Protein AF-A0A6H2DPX2-F1 (afdb_monomer_lite)

Radius of gyration: 25.62 Å; chains: 1; bounding box: 59×71×60 Å

Secondary structure (DSSP, 8-state):
-----S-SEEEEEPP--PPPPPP-----------------------TTHHHHHHHHHHHHHHHHHHHTTS--S--TTHHHHHHHHHHHHH--SS----------SPPP-----TTSTT-S-HHHHHHHHHHHHHHHHHHHHHHHHHTT--HHHHHHHHHHHHHHHHHHHHHTTT----HHHHHHHHHHHHHHHHHHHHHH-TTSPEEEEE-S-S---EEEEEEEESSS-EEEEEEHHHHHHHHHTTS-TT-TTTT-TT-EEEETT-EEEE-EEEEEEEE-TTS-EEEEEEEE---TT-SSEEEEEE--

Organism: NCBI:txid2725558

Sequence (308 aa):
MARWLLFSTIILLGACGEPDKASDDSQSWLDQNQEPEDANTSAFSGPNGLDDRFNEAQHVARTIMGQRKNTLYADPNLEKQFSFFKSYFEAGTTDLADCGSFSSFGSQPQSTDENDADRLTSGETQSRQIEELATYSEITRSFLNRLGYSNQVINQPLEGYIQSMLKEMRDSNGAYLGTETRDQYQQKLAETMNILRLEYQPDMPQIIWEGGCGAFDEPFDIVFKPDNGVGWIIGKFDFELCRFRKQDPWNVNGNCRGWEEISDGDRMRLSGNYIYQASWPNGKKRKGTKSAVADELSETNVITLRAP

Structure (mmCIF, N/CA/C/O backbone):
data_AF-A0A6H2DPX2-F1
#
_entry.id   AF-A0A6H2DPX2-F1
#
loop_
_atom_site.group_PDB
_atom_site.id
_atom_site.type_symbol
_atom_site.label_atom_id
_atom_site.label_alt_id
_atom_site.label_comp_id
_atom_site.label_asym_id
_atom_site.label_entity_id
_atom_site.labe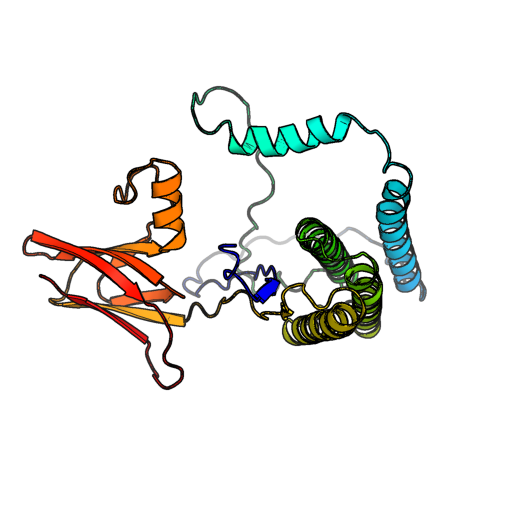l_seq_id
_atom_site.pdbx_PDB_ins_code
_atom_site.Cartn_x
_atom_site.Cartn_y
_atom_site.Cartn_z
_atom_site.occupancy
_atom_site.B_iso_or_equiv
_atom_site.auth_seq_id
_atom_site.auth_comp_id
_atom_site.auth_asym_id
_atom_site.auth_atom_id
_atom_site.pdbx_PDB_model_num
ATOM 1 N N . MET A 1 1 ? -9.514 -34.880 -10.449 1.00 39.28 1 MET A N 1
ATOM 2 C CA . MET A 1 1 ? -9.223 -33.617 -11.159 1.00 39.28 1 MET A CA 1
ATOM 3 C C . MET A 1 1 ? -9.815 -32.476 -10.350 1.00 39.28 1 MET A C 1
ATOM 5 O O . MET A 1 1 ? -10.987 -32.174 -10.518 1.00 39.28 1 MET A O 1
ATOM 9 N N . ALA A 1 2 ? -9.074 -31.932 -9.386 1.00 43.47 2 ALA A N 1
ATOM 10 C CA . ALA A 1 2 ? -9.600 -30.910 -8.487 1.00 43.47 2 ALA A CA 1
ATOM 11 C C . ALA A 1 2 ? -8.559 -29.816 -8.229 1.00 43.47 2 ALA A C 1
ATOM 13 O O . ALA A 1 2 ? -7.411 -30.139 -7.941 1.00 43.47 2 ALA A O 1
ATOM 14 N N . ARG A 1 3 ? -9.065 -28.573 -8.238 1.00 38.25 3 ARG A N 1
ATOM 15 C CA . ARG A 1 3 ? -8.536 -27.336 -7.636 1.00 38.25 3 ARG A CA 1
ATOM 16 C C . ARG A 1 3 ? -7.285 -26.725 -8.265 1.00 38.25 3 ARG A C 1
ATOM 18 O O . ARG A 1 3 ? -6.209 -27.210 -7.988 1.00 38.25 3 ARG A O 1
ATOM 25 N N . TRP A 1 4 ? -7.472 -25.599 -8.964 1.00 32.38 4 TRP A N 1
ATOM 26 C CA . TRP A 1 4 ? -6.731 -24.330 -8.814 1.00 32.38 4 TRP A CA 1
ATOM 27 C C . TRP A 1 4 ? -7.599 -23.215 -9.432 1.00 32.38 4 TRP A C 1
ATOM 29 O O . TRP A 1 4 ? -7.555 -22.964 -10.627 1.00 32.38 4 TRP A O 1
ATOM 39 N N . LEU A 1 5 ? -8.473 -22.610 -8.625 1.00 36.69 5 LEU A N 1
ATOM 40 C CA . LEU A 1 5 ? -9.232 -21.394 -8.958 1.00 36.69 5 LEU A CA 1
ATOM 41 C C . LEU A 1 5 ? -9.050 -20.424 -7.795 1.00 36.69 5 LEU A C 1
ATOM 43 O O . LEU A 1 5 ? -9.975 -20.189 -7.027 1.00 36.69 5 LEU A O 1
ATOM 47 N N . LEU A 1 6 ? -7.829 -19.946 -7.589 1.00 40.28 6 LEU A N 1
ATOM 48 C CA . LEU A 1 6 ? -7.565 -18.859 -6.656 1.00 40.28 6 LEU A CA 1
ATOM 49 C C . LEU A 1 6 ? -6.456 -17.998 -7.267 1.00 40.28 6 LEU A C 1
ATOM 51 O O . LEU A 1 6 ? -5.377 -18.512 -7.543 1.00 40.28 6 LEU A O 1
ATOM 55 N N . PHE A 1 7 ? -6.778 -16.715 -7.464 1.00 41.19 7 PHE A N 1
ATOM 56 C CA . PHE A 1 7 ? -5.956 -15.616 -7.997 1.00 41.19 7 PHE A CA 1
ATOM 57 C C . PHE A 1 7 ? -5.806 -15.563 -9.530 1.00 41.19 7 PHE A C 1
ATOM 59 O O . PHE A 1 7 ? -4.820 -16.008 -10.103 1.00 41.19 7 PHE A O 1
ATOM 66 N N . SER A 1 8 ? -6.792 -14.952 -10.202 1.00 55.78 8 SER A N 1
ATOM 67 C CA . SER A 1 8 ? -6.740 -14.598 -11.635 1.00 55.78 8 SER A CA 1
ATOM 68 C C . SER A 1 8 ? -5.915 -13.339 -11.935 1.00 55.78 8 SER A C 1
ATOM 70 O O . SER A 1 8 ? -5.748 -12.971 -13.098 1.00 55.78 8 SER A O 1
ATOM 72 N N . THR A 1 9 ? -5.416 -12.671 -10.895 1.00 58.31 9 THR A N 1
ATOM 73 C CA . THR A 1 9 ? -4.882 -11.314 -10.981 1.00 58.31 9 THR A CA 1
ATOM 74 C C . THR A 1 9 ? -3.686 -11.157 -10.054 1.00 58.31 9 THR A C 1
ATOM 76 O O . THR A 1 9 ? -3.743 -11.579 -8.899 1.00 58.31 9 THR A O 1
ATOM 79 N N . ILE A 1 10 ? -2.625 -10.531 -10.558 1.00 71.00 10 ILE A N 1
ATOM 80 C CA . ILE A 1 10 ? -1.452 -10.118 -9.786 1.00 71.00 10 ILE A CA 1
ATOM 81 C C . ILE A 1 10 ? -1.389 -8.594 -9.796 1.00 71.00 10 ILE A C 1
ATOM 83 O O . ILE A 1 10 ? -1.508 -7.981 -10.853 1.00 71.00 10 ILE A O 1
ATOM 87 N N . ILE A 1 11 ? -1.195 -8.006 -8.619 1.00 74.12 11 ILE A N 1
ATOM 88 C CA . ILE A 1 11 ? -1.125 -6.560 -8.411 1.00 74.12 11 ILE A CA 1
ATOM 89 C C . ILE A 1 11 ? 0.334 -6.187 -8.148 1.00 74.12 11 ILE A C 1
ATOM 91 O O . ILE A 1 11 ? 0.974 -6.762 -7.263 1.00 74.12 11 ILE A O 1
ATOM 95 N N . LEU A 1 12 ? 0.866 -5.250 -8.930 1.00 67.81 12 LEU A N 1
ATOM 96 C CA . LEU A 1 12 ? 2.131 -4.581 -8.640 1.00 67.81 12 LEU A CA 1
ATOM 97 C C . LEU A 1 12 ? 1.821 -3.322 -7.827 1.00 67.81 12 LEU A C 1
ATOM 99 O O . LEU A 1 12 ? 1.089 -2.461 -8.304 1.00 67.81 12 LEU A O 1
ATOM 103 N N . LEU A 1 13 ? 2.369 -3.243 -6.612 1.00 57.69 13 LEU A N 1
ATOM 104 C CA . LEU A 1 13 ? 2.208 -2.098 -5.716 1.00 57.69 13 LEU A CA 1
ATOM 105 C C . LEU A 1 13 ? 3.405 -1.149 -5.850 1.00 57.69 13 LEU A C 1
ATOM 107 O O . LEU A 1 13 ? 4.559 -1.592 -5.845 1.00 57.69 13 LEU A O 1
ATOM 111 N N . GLY A 1 14 ? 3.135 0.152 -5.945 1.00 49.25 14 GLY A N 1
ATOM 112 C CA . GLY A 1 14 ? 4.154 1.196 -5.863 1.00 49.25 14 GLY A CA 1
ATOM 113 C C . GLY A 1 14 ? 4.612 1.442 -4.426 1.00 49.25 14 GLY A C 1
ATOM 114 O O . GLY A 1 14 ? 3.800 1.466 -3.508 1.00 49.25 14 GLY A O 1
ATOM 115 N N . ALA A 1 15 ? 5.916 1.642 -4.225 1.00 40.03 15 ALA A N 1
ATOM 116 C CA . ALA A 1 15 ? 6.451 2.151 -2.965 1.00 40.03 15 ALA A CA 1
ATOM 117 C C . ALA A 1 15 ? 6.495 3.686 -3.021 1.00 40.03 15 ALA A C 1
ATOM 119 O O . ALA A 1 15 ? 7.116 4.240 -3.930 1.00 40.03 15 ALA A O 1
ATOM 120 N N . CYS A 1 16 ? 5.884 4.356 -2.042 1.00 45.03 16 CYS A N 1
ATOM 121 C CA . CYS A 1 16 ? 6.013 5.797 -1.832 1.00 45.03 16 CYS A CA 1
ATOM 122 C C . CYS A 1 16 ? 6.422 6.073 -0.382 1.00 45.03 16 CYS A C 1
ATOM 124 O O . CYS A 1 16 ? 5.889 5.467 0.543 1.00 45.03 16 CYS A O 1
ATOM 126 N N . GLY A 1 17 ? 7.363 6.998 -0.206 1.00 31.72 17 GLY A N 1
ATOM 127 C CA . GLY A 1 17 ? 7.554 7.741 1.034 1.00 31.72 17 GLY A CA 1
ATOM 128 C C . GLY A 1 17 ? 7.398 9.222 0.705 1.00 31.72 17 GLY A C 1
ATOM 129 O O . GLY A 1 17 ? 8.102 9.714 -0.178 1.00 31.72 17 GLY A O 1
ATOM 130 N N . GLU A 1 18 ? 6.470 9.903 1.369 1.00 33.88 18 GLU A N 1
ATOM 131 C CA . GLU A 1 18 ? 6.380 11.366 1.368 1.00 33.88 18 GLU A CA 1
ATOM 132 C C . GLU A 1 18 ? 7.101 11.937 2.603 1.00 33.88 18 GLU A C 1
ATOM 134 O O . GLU A 1 18 ? 7.178 11.265 3.633 1.00 33.88 18 GLU A O 1
ATOM 139 N N . PRO A 1 19 ? 7.660 13.156 2.518 1.00 34.50 19 PRO A N 1
ATOM 140 C CA . PRO A 1 19 ? 8.032 13.938 3.689 1.00 34.50 19 PRO A CA 1
ATOM 141 C C . PRO A 1 19 ? 6.777 14.592 4.296 1.00 34.50 19 PRO A C 1
ATOM 143 O O . PRO A 1 19 ? 6.115 15.401 3.645 1.00 34.50 19 PRO A O 1
ATOM 146 N N . ASP A 1 20 ? 6.451 14.237 5.538 1.00 34.19 20 ASP A N 1
ATOM 147 C CA . ASP A 1 20 ? 5.282 14.750 6.263 1.00 34.19 20 ASP A CA 1
ATOM 148 C C . ASP A 1 20 ? 5.342 16.269 6.514 1.00 34.19 20 ASP A C 1
ATOM 150 O O . ASP A 1 20 ? 6.396 16.833 6.821 1.00 34.19 20 ASP A O 1
ATOM 154 N N . LYS A 1 21 ? 4.173 16.924 6.462 1.00 32.50 21 LYS A N 1
ATOM 155 C CA . LYS A 1 21 ? 3.960 18.308 6.921 1.00 32.50 21 LYS A CA 1
ATOM 156 C C . LYS A 1 21 ? 3.562 18.317 8.399 1.00 32.50 21 LYS A C 1
ATOM 158 O O . LYS A 1 21 ? 2.557 17.710 8.764 1.00 32.50 21 LYS A O 1
ATOM 163 N N . ALA A 1 22 ? 4.306 19.043 9.233 1.00 31.61 22 ALA A N 1
ATOM 164 C CA . ALA A 1 22 ? 3.931 19.314 10.620 1.00 31.61 22 ALA A CA 1
ATOM 165 C C . ALA A 1 22 ? 3.020 20.550 10.724 1.00 31.61 22 ALA A C 1
ATOM 167 O O . ALA A 1 22 ? 3.182 21.522 9.989 1.00 31.61 22 ALA A O 1
ATOM 168 N N . SER A 1 23 ? 2.055 20.481 11.643 1.00 31.94 23 SER A N 1
ATOM 169 C CA . SER A 1 23 ? 1.118 21.546 12.000 1.00 31.94 23 SER A CA 1
ATOM 170 C C . SER A 1 23 ? 1.795 22.672 12.784 1.00 31.94 23 SER A C 1
ATOM 172 O O . SER A 1 23 ? 2.587 22.416 13.691 1.00 31.94 23 SER A O 1
ATOM 174 N N . ASP A 1 24 ? 1.414 23.896 12.441 1.00 34.53 24 ASP A N 1
ATOM 175 C CA . ASP A 1 24 ? 1.953 25.170 12.906 1.00 34.53 24 ASP A CA 1
ATOM 176 C C . ASP A 1 24 ? 1.373 25.561 14.279 1.00 34.53 24 ASP A C 1
ATOM 178 O O . ASP A 1 24 ? 0.183 25.842 14.385 1.00 34.53 24 ASP A O 1
ATOM 182 N N . ASP A 1 25 ? 2.198 25.535 15.329 1.00 32.31 25 ASP A N 1
ATOM 183 C CA . ASP A 1 25 ? 1.933 26.191 16.617 1.00 32.31 25 ASP A CA 1
ATOM 184 C C . ASP A 1 25 ? 3.249 26.314 17.409 1.00 32.31 25 ASP A C 1
ATOM 186 O O . ASP A 1 25 ? 3.631 25.392 18.129 1.00 32.31 25 ASP A O 1
ATOM 190 N N . SER A 1 26 ? 3.964 27.442 17.250 1.00 28.52 26 SER A N 1
ATOM 191 C CA . SER A 1 26 ? 4.669 28.227 18.298 1.00 28.52 26 SER A CA 1
ATOM 192 C C . SER A 1 26 ? 5.898 29.007 17.781 1.00 28.52 26 SER A C 1
ATOM 194 O O . SER A 1 26 ? 7.034 28.544 17.806 1.00 28.52 26 SER A O 1
ATOM 196 N N . GLN A 1 27 ? 5.684 30.273 17.403 1.00 28.97 27 GLN A N 1
ATOM 197 C CA . GLN A 1 27 ? 6.739 31.288 17.279 1.00 28.97 27 GLN A CA 1
ATOM 198 C C . GLN A 1 27 ? 6.979 31.966 18.627 1.00 28.97 27 GLN A C 1
ATOM 200 O O . GLN A 1 27 ? 6.089 32.661 19.116 1.00 28.97 27 GLN A O 1
ATOM 205 N N . SER A 1 28 ? 8.176 31.810 19.207 1.00 32.69 28 SER A N 1
ATOM 206 C CA . SER A 1 28 ? 8.739 32.727 20.215 1.00 32.69 28 SER A CA 1
ATOM 207 C C . SER A 1 28 ? 10.069 32.176 20.759 1.00 32.69 28 SER A C 1
ATOM 209 O O . SER A 1 28 ? 10.044 31.479 21.770 1.00 32.69 28 SER A O 1
ATOM 211 N N . TRP A 1 29 ? 11.210 32.511 20.128 1.00 26.78 29 TRP A N 1
ATOM 212 C CA . TRP A 1 29 ? 12.449 33.023 20.768 1.00 26.78 29 TRP A CA 1
ATOM 213 C C . TRP A 1 29 ? 13.714 32.901 19.889 1.00 26.78 29 TRP A C 1
ATOM 215 O O . TRP A 1 29 ? 13.960 31.862 19.292 1.00 26.78 29 TRP A O 1
ATOM 225 N N . LEU A 1 30 ? 14.549 33.950 19.983 1.00 30.05 30 LEU A N 1
ATOM 226 C CA . LEU A 1 30 ? 15.991 34.065 19.679 1.00 30.05 30 LEU A CA 1
ATOM 227 C C . LEU A 1 30 ? 16.440 34.530 18.281 1.00 30.05 30 LEU A C 1
ATOM 229 O O . LEU A 1 30 ? 16.981 33.775 17.481 1.00 30.05 30 LEU A O 1
ATOM 233 N N . ASP A 1 31 ? 16.408 35.858 18.125 1.00 33.50 31 ASP A N 1
ATOM 234 C CA . ASP A 1 31 ? 17.573 36.620 17.659 1.00 33.50 31 ASP A CA 1
ATOM 235 C C . ASP A 1 31 ? 18.764 36.416 18.615 1.00 33.50 31 ASP A C 1
ATOM 237 O O . ASP A 1 31 ? 18.598 36.579 19.826 1.00 33.50 31 ASP A O 1
ATOM 241 N N . GLN A 1 32 ? 19.945 36.126 18.055 1.00 32.53 32 GLN A N 1
ATOM 242 C CA . GLN A 1 32 ? 21.306 36.517 18.486 1.00 32.53 32 GLN A CA 1
ATOM 243 C C . GLN A 1 32 ? 22.316 35.420 18.120 1.00 32.53 32 GLN A C 1
ATOM 245 O O . GLN A 1 32 ? 22.532 34.483 18.883 1.00 32.53 32 GLN A O 1
ATOM 250 N N . ASN A 1 33 ? 22.973 35.556 16.968 1.00 30.94 33 ASN A N 1
ATOM 251 C CA . ASN A 1 33 ? 24.433 35.689 16.892 1.00 30.94 33 ASN A CA 1
ATOM 252 C C . ASN A 1 33 ? 24.882 35.789 15.433 1.00 30.94 33 ASN A C 1
ATOM 254 O O . ASN A 1 33 ? 24.492 35.010 14.570 1.00 30.94 33 ASN A O 1
ATOM 258 N N . GLN A 1 34 ? 25.704 36.801 15.202 1.00 31.62 34 GLN A N 1
ATOM 259 C CA . GLN A 1 34 ? 26.261 37.218 13.930 1.00 31.62 34 GLN A CA 1
ATOM 260 C C . GLN A 1 34 ? 27.760 36.880 13.916 1.00 31.62 34 GLN A C 1
ATOM 262 O O . GLN A 1 34 ? 28.372 36.822 14.981 1.00 31.62 34 GLN A O 1
ATOM 267 N N . GLU A 1 35 ? 28.299 36.761 12.695 1.00 33.19 35 GLU A N 1
ATOM 268 C CA . GLU A 1 35 ? 29.714 36.676 12.267 1.00 33.19 35 GLU A CA 1
ATOM 269 C C . GLU A 1 35 ? 30.298 35.277 11.959 1.00 33.19 35 GLU A C 1
ATOM 271 O O . GLU A 1 35 ? 29.949 34.296 12.612 1.00 33.19 35 GLU A O 1
ATOM 276 N N . PRO A 1 36 ? 31.314 35.188 11.070 1.00 40.31 36 PRO A N 1
ATOM 277 C CA . PRO A 1 36 ? 31.472 35.910 9.802 1.00 40.31 36 PRO A CA 1
ATOM 278 C C . PRO A 1 36 ? 31.847 34.988 8.618 1.00 40.31 36 PRO A C 1
ATOM 280 O O . PRO A 1 36 ? 32.086 33.790 8.755 1.00 40.31 36 PRO A O 1
ATOM 283 N N . GLU A 1 37 ? 31.870 35.614 7.443 1.00 36.34 37 GLU A N 1
ATOM 284 C CA . GLU A 1 37 ? 32.268 35.110 6.128 1.00 36.34 37 GLU A CA 1
ATOM 285 C C . GLU A 1 37 ? 33.669 34.467 6.102 1.00 36.34 37 GLU A C 1
ATOM 287 O O . GLU A 1 37 ? 34.590 34.953 6.753 1.00 36.34 37 GLU A O 1
ATOM 292 N N . ASP A 1 38 ? 33.810 33.375 5.336 1.00 34.84 38 ASP A N 1
ATOM 293 C CA . ASP A 1 38 ? 34.828 33.182 4.282 1.00 34.84 38 ASP A CA 1
ATOM 294 C C . ASP A 1 38 ? 35.082 31.688 4.008 1.00 34.84 38 ASP A C 1
ATOM 296 O O . ASP A 1 38 ? 35.826 31.013 4.718 1.00 34.84 38 ASP A O 1
ATOM 300 N N . ALA A 1 39 ? 34.529 31.169 2.906 1.00 32.34 39 ALA A N 1
ATOM 301 C CA . ALA A 1 39 ? 35.071 29.987 2.232 1.00 32.34 39 ALA A CA 1
ATOM 302 C C . ALA A 1 39 ? 34.674 29.979 0.751 1.00 32.34 39 ALA A C 1
ATOM 304 O O . ALA A 1 39 ? 33.640 29.470 0.322 1.00 32.34 39 ALA A O 1
ATOM 305 N N . ASN A 1 40 ? 35.572 30.572 -0.022 1.00 35.00 40 ASN A N 1
ATOM 306 C CA . ASN A 1 40 ? 35.696 30.527 -1.467 1.00 35.00 40 ASN A CA 1
ATOM 307 C C . ASN A 1 40 ? 35.544 29.083 -2.007 1.00 35.00 40 ASN A C 1
ATOM 309 O O . ASN A 1 40 ? 36.447 28.261 -1.850 1.00 35.00 40 ASN A O 1
ATOM 313 N N . THR A 1 41 ? 34.424 28.771 -2.664 1.00 31.28 41 THR A N 1
ATOM 314 C CA . THR A 1 41 ? 34.276 27.567 -3.498 1.00 31.28 41 THR A CA 1
ATOM 315 C C . THR A 1 41 ? 33.995 27.995 -4.931 1.00 31.28 41 THR A C 1
ATOM 317 O O . THR A 1 41 ? 32.899 28.391 -5.314 1.00 31.28 41 THR A O 1
ATOM 320 N N . SER A 1 42 ? 35.048 27.941 -5.739 1.00 30.69 42 SER A N 1
ATOM 321 C CA . SER A 1 42 ? 35.007 28.098 -7.187 1.00 30.69 42 SER A CA 1
ATOM 322 C C . SER A 1 42 ? 34.037 27.094 -7.814 1.00 30.69 42 SER A C 1
ATOM 324 O O . SER A 1 42 ? 34.264 25.883 -7.767 1.00 30.69 42 SER A O 1
ATOM 326 N N . ALA A 1 43 ? 32.977 27.615 -8.424 1.00 34.97 43 ALA A N 1
ATOM 327 C CA . ALA A 1 43 ? 32.000 26.867 -9.194 1.00 34.97 43 ALA A CA 1
ATOM 328 C C . ALA A 1 43 ? 32.599 26.396 -10.531 1.00 34.97 43 ALA A C 1
ATOM 330 O O . ALA A 1 43 ? 33.029 27.208 -11.355 1.00 34.97 43 ALA A O 1
ATOM 331 N N . PHE A 1 44 ? 32.576 25.082 -10.774 1.00 39.09 44 PHE A N 1
ATOM 332 C CA . PHE A 1 44 ? 32.779 24.501 -12.102 1.00 39.09 44 PHE A CA 1
ATOM 333 C C . PHE A 1 44 ? 31.601 24.893 -13.002 1.00 39.09 44 PHE A C 1
ATOM 335 O O . PHE A 1 44 ? 30.538 24.281 -12.983 1.00 39.09 44 PHE A O 1
ATOM 342 N N . SER A 1 45 ? 31.798 25.952 -13.778 1.00 33.94 45 SER A N 1
ATOM 343 C CA . SER A 1 45 ? 30.863 26.463 -14.777 1.00 33.94 45 SER A CA 1
ATOM 344 C C . SER A 1 45 ? 31.375 26.066 -16.162 1.00 33.94 45 SER A C 1
ATOM 346 O O . SER A 1 45 ? 32.071 26.816 -16.839 1.00 33.94 45 SER A O 1
ATOM 348 N N . GLY A 1 46 ? 31.069 24.831 -16.562 1.00 38.19 46 GLY A N 1
ATOM 349 C CA . GLY A 1 46 ? 31.307 24.325 -17.912 1.00 38.19 46 GLY A CA 1
ATOM 350 C C . GLY A 1 46 ? 30.023 23.708 -18.480 1.00 38.19 46 GLY A C 1
ATOM 351 O O . GLY A 1 46 ? 29.337 22.998 -17.744 1.00 38.19 46 GLY A O 1
ATOM 352 N N . PRO A 1 47 ? 29.688 23.930 -19.765 1.00 36.62 47 PRO A N 1
ATOM 353 C CA . PRO A 1 47 ? 28.416 23.510 -20.373 1.00 36.62 47 PRO A CA 1
ATOM 354 C C . PRO A 1 47 ? 28.197 21.986 -20.474 1.00 36.62 47 PRO A C 1
ATOM 356 O O . PRO A 1 47 ? 27.126 21.571 -20.895 1.00 36.62 47 PRO A O 1
ATOM 359 N N . ASN A 1 48 ? 29.163 21.159 -20.054 1.00 43.59 48 ASN A N 1
ATOM 360 C CA . ASN A 1 48 ? 29.124 19.695 -20.190 1.00 43.59 48 ASN A CA 1
ATOM 361 C C . ASN A 1 48 ? 28.937 18.943 -18.855 1.00 43.59 48 ASN A C 1
ATOM 363 O O . ASN A 1 48 ? 28.842 17.720 -18.848 1.00 43.59 48 ASN A O 1
ATOM 367 N N . GLY A 1 49 ? 28.863 19.641 -17.712 1.00 40.69 49 GLY A N 1
ATOM 368 C CA . GLY A 1 49 ? 28.847 18.987 -16.392 1.00 40.69 49 GLY A CA 1
ATOM 369 C C . GLY A 1 49 ? 27.618 18.106 -16.117 1.00 40.69 49 GLY A C 1
ATOM 370 O O . GLY A 1 49 ? 27.695 17.174 -15.319 1.00 40.69 49 GLY A O 1
ATOM 371 N N . LEU A 1 50 ? 26.493 18.376 -16.787 1.00 40.34 50 LEU A N 1
ATOM 372 C CA . LEU A 1 50 ? 25.278 17.555 -16.714 1.00 40.34 50 LEU A CA 1
ATOM 373 C C . LEU A 1 50 ? 25.387 16.288 -17.570 1.00 40.34 50 LEU A C 1
ATOM 375 O O . LEU A 1 50 ? 25.006 15.214 -17.108 1.00 40.34 50 LEU A O 1
ATOM 379 N N . ASP A 1 51 ? 25.967 16.389 -18.766 1.00 45.81 51 ASP A N 1
ATOM 380 C CA . ASP A 1 51 ? 26.189 15.237 -19.643 1.00 45.81 51 ASP A CA 1
ATOM 381 C C . ASP A 1 51 ? 27.222 14.274 -19.047 1.00 45.81 51 ASP A C 1
ATOM 383 O O . ASP A 1 51 ? 27.038 13.059 -19.102 1.00 45.81 51 ASP A O 1
ATOM 387 N N . ASP A 1 52 ? 28.268 14.795 -18.401 1.00 46.91 52 ASP A N 1
ATOM 388 C CA . ASP A 1 52 ? 29.286 13.976 -17.737 1.00 46.91 52 ASP A CA 1
ATOM 389 C C . ASP A 1 52 ? 28.709 13.217 -16.530 1.00 46.91 52 ASP A C 1
ATOM 391 O O . ASP A 1 52 ? 28.913 12.007 -16.414 1.00 46.91 52 ASP A O 1
ATOM 395 N N . ARG A 1 53 ? 27.894 13.876 -15.691 1.00 44.59 53 ARG A N 1
ATOM 396 C CA . ARG A 1 53 ? 27.193 13.224 -14.566 1.00 44.59 53 ARG A CA 1
ATOM 397 C C . ARG A 1 53 ? 26.147 12.212 -15.030 1.00 44.59 53 ARG A C 1
ATOM 399 O O . ARG A 1 53 ? 26.000 11.155 -14.421 1.00 44.59 53 ARG A O 1
ATOM 406 N N . PHE A 1 54 ? 25.444 12.497 -16.123 1.00 42.88 54 PHE A N 1
ATOM 407 C CA . PHE A 1 54 ? 24.492 11.564 -16.722 1.00 42.88 54 PHE A CA 1
ATOM 408 C C . PHE A 1 54 ? 25.199 10.329 -17.296 1.00 42.88 54 PHE A C 1
ATOM 410 O O . PHE A 1 54 ? 24.759 9.199 -17.075 1.00 42.88 54 PHE A O 1
ATOM 417 N N . ASN A 1 55 ? 26.331 10.516 -17.977 1.00 47.94 55 ASN A N 1
ATOM 418 C CA . ASN A 1 55 ? 27.156 9.423 -18.486 1.00 47.94 55 ASN A CA 1
ATOM 419 C C . ASN A 1 55 ? 27.778 8.593 -17.352 1.00 47.94 55 ASN A C 1
ATOM 421 O O . ASN A 1 55 ? 27.845 7.368 -17.466 1.00 47.94 55 ASN A O 1
ATOM 425 N N . GLU A 1 56 ? 28.169 9.226 -16.245 1.00 44.59 56 GLU A N 1
ATOM 426 C CA . GLU A 1 56 ? 28.665 8.557 -15.041 1.00 44.59 56 GLU A CA 1
ATOM 427 C C . GLU A 1 56 ? 27.562 7.750 -14.341 1.00 44.59 56 GLU A C 1
ATOM 429 O O . GLU A 1 56 ? 27.755 6.567 -14.068 1.00 44.59 56 GLU A O 1
ATOM 434 N N . ALA A 1 57 ? 26.362 8.311 -14.160 1.00 41.72 57 ALA A N 1
ATOM 435 C CA . ALA A 1 57 ? 25.213 7.587 -13.615 1.00 41.72 57 ALA A CA 1
ATOM 436 C C . ALA A 1 57 ? 24.797 6.406 -14.512 1.00 41.72 57 ALA A C 1
ATOM 438 O O . ALA A 1 57 ? 24.541 5.302 -14.023 1.00 41.72 57 ALA A O 1
ATOM 439 N N . GLN A 1 58 ? 24.808 6.584 -15.840 1.00 43.97 58 GLN A N 1
ATOM 440 C CA . GLN A 1 58 ? 24.606 5.484 -16.785 1.00 43.97 58 GLN A CA 1
ATOM 441 C C . GLN A 1 58 ? 25.716 4.433 -16.697 1.00 43.97 58 GLN A C 1
ATOM 443 O O . GLN A 1 58 ? 25.432 3.240 -16.816 1.00 43.97 58 GLN A O 1
ATOM 448 N N . HIS A 1 59 ? 26.970 4.841 -16.501 1.00 45.06 59 HIS A N 1
ATOM 449 C CA . HIS A 1 59 ? 28.095 3.931 -16.324 1.00 45.06 59 HIS A CA 1
ATOM 450 C C . HIS A 1 59 ? 27.978 3.142 -15.018 1.00 45.06 59 HIS A C 1
ATOM 452 O O . HIS A 1 59 ? 28.162 1.929 -15.046 1.00 45.06 59 HIS A O 1
ATOM 458 N N . VAL A 1 60 ? 27.599 3.775 -13.907 1.00 44.56 60 VAL A N 1
ATOM 459 C CA . VAL A 1 60 ? 27.344 3.114 -12.618 1.00 44.56 60 VAL A CA 1
ATOM 460 C C . VAL A 1 60 ? 26.176 2.139 -12.745 1.00 44.56 60 VAL A C 1
ATOM 462 O O . VAL A 1 60 ? 26.332 0.970 -12.402 1.00 44.56 60 VAL A O 1
ATOM 465 N N . ALA A 1 61 ? 25.056 2.547 -13.346 1.00 41.59 61 ALA A N 1
ATOM 466 C CA . ALA A 1 61 ? 23.915 1.664 -13.584 1.00 41.59 61 ALA A CA 1
ATOM 467 C C . ALA A 1 61 ? 24.290 0.467 -14.479 1.00 41.59 61 ALA A C 1
ATOM 469 O O . ALA A 1 61 ? 23.984 -0.680 -14.153 1.00 41.59 61 ALA A O 1
ATOM 470 N N . ARG A 1 62 ? 25.025 0.693 -15.578 1.00 44.94 62 ARG A N 1
ATOM 471 C CA . ARG A 1 62 ? 25.541 -0.382 -16.448 1.00 44.94 62 ARG A CA 1
ATOM 472 C C . ARG A 1 62 ? 26.597 -1.243 -15.762 1.00 44.94 62 ARG A C 1
ATOM 474 O O . ARG A 1 62 ? 26.682 -2.421 -16.082 1.00 44.94 62 ARG A O 1
ATOM 481 N N . THR A 1 63 ? 27.383 -0.698 -14.841 1.00 43.47 63 THR A N 1
ATOM 482 C CA . THR A 1 63 ? 28.397 -1.437 -14.076 1.00 43.47 63 THR A CA 1
ATOM 483 C C . THR A 1 63 ? 27.733 -2.307 -13.017 1.00 43.47 63 THR A C 1
ATOM 485 O O . THR A 1 63 ? 28.060 -3.483 -12.929 1.00 43.47 63 THR A O 1
ATOM 488 N N . ILE A 1 64 ? 26.722 -1.803 -12.307 1.00 41.69 64 ILE A N 1
ATOM 489 C CA . ILE A 1 64 ? 25.897 -2.580 -11.370 1.00 41.69 64 ILE A CA 1
ATOM 490 C C . ILE A 1 64 ? 25.149 -3.698 -12.113 1.00 41.69 64 ILE A C 1
ATOM 492 O O . ILE A 1 64 ? 25.164 -4.852 -11.681 1.00 41.69 64 ILE A O 1
ATOM 496 N N . MET A 1 65 ? 24.556 -3.394 -13.273 1.00 41.00 65 MET A N 1
ATOM 497 C CA . MET A 1 65 ? 23.867 -4.389 -14.106 1.00 41.00 65 MET A CA 1
ATOM 498 C C . MET A 1 65 ? 24.838 -5.363 -14.806 1.00 41.00 65 MET A C 1
ATOM 500 O O . MET A 1 65 ? 24.529 -6.541 -14.980 1.00 41.00 65 MET A O 1
ATOM 504 N N . GLY A 1 66 ? 26.027 -4.901 -15.197 1.00 37.12 66 GLY A N 1
ATOM 505 C CA . GLY A 1 66 ? 27.046 -5.662 -15.926 1.00 37.12 66 GLY A CA 1
ATOM 506 C C . GLY A 1 66 ? 27.897 -6.566 -15.035 1.00 37.12 66 GLY A C 1
ATOM 507 O O . GLY A 1 66 ? 28.154 -7.712 -15.401 1.00 37.12 66 GLY A O 1
ATOM 508 N N . GLN A 1 67 ? 28.255 -6.116 -13.828 1.00 36.72 67 GLN A N 1
ATOM 509 C CA . GLN A 1 67 ? 28.944 -6.938 -12.824 1.00 36.72 67 GLN A CA 1
ATOM 510 C C . GLN A 1 67 ? 28.071 -8.099 -12.322 1.00 36.72 67 GLN A C 1
ATOM 512 O O . GLN A 1 67 ? 28.607 -9.101 -11.856 1.00 36.72 67 GLN A O 1
ATOM 517 N N . ARG A 1 68 ? 26.742 -8.024 -12.488 1.00 43.72 68 ARG A N 1
ATOM 518 C CA . ARG A 1 68 ? 25.801 -9.112 -12.163 1.00 43.72 68 ARG A CA 1
ATOM 519 C C . ARG A 1 68 ? 25.516 -10.075 -13.319 1.00 43.72 68 ARG A C 1
ATOM 521 O O . ARG A 1 68 ? 24.958 -11.144 -13.092 1.00 43.72 68 ARG A O 1
ATOM 528 N N . LYS A 1 69 ? 25.930 -9.748 -14.549 1.00 36.31 69 LYS A N 1
ATOM 529 C CA . LYS A 1 69 ? 25.731 -10.613 -15.728 1.00 36.31 69 LYS A CA 1
ATOM 530 C C . LYS A 1 69 ? 26.739 -11.772 -15.801 1.00 36.31 69 LYS A C 1
ATOM 532 O O . LYS A 1 69 ? 26.444 -12.778 -16.435 1.00 36.31 69 LYS A O 1
ATOM 537 N N . ASN A 1 70 ? 27.883 -11.663 -15.112 1.00 35.31 70 ASN A N 1
ATOM 538 C CA . ASN A 1 70 ? 28.972 -12.655 -15.132 1.00 35.31 70 ASN A CA 1
ATOM 539 C C . ASN A 1 70 ? 29.093 -13.525 -13.863 1.00 35.31 70 ASN A C 1
ATOM 541 O O . ASN A 1 70 ? 30.006 -14.340 -13.779 1.00 35.31 70 ASN A O 1
ATOM 545 N N . THR A 1 71 ? 28.182 -13.402 -12.894 1.00 37.62 71 THR A N 1
ATOM 546 C CA . THR A 1 71 ? 28.186 -14.183 -11.634 1.00 37.62 71 THR A CA 1
ATOM 547 C C . THR A 1 71 ? 26.939 -15.046 -11.434 1.00 37.62 71 THR A C 1
ATOM 549 O O . THR A 1 71 ? 26.749 -15.648 -10.381 1.00 37.62 71 THR A O 1
ATOM 552 N N . LEU A 1 72 ? 26.104 -15.197 -12.464 1.00 38.06 72 LEU A N 1
ATOM 553 C CA . LEU A 1 72 ? 24.906 -16.041 -12.428 1.00 38.06 72 LEU A CA 1
ATOM 554 C C . LEU A 1 72 ? 25.181 -17.503 -12.813 1.00 38.06 72 LEU A C 1
ATOM 556 O O . LEU A 1 72 ? 24.384 -18.105 -13.512 1.00 38.06 72 LEU A O 1
ATOM 560 N N . TYR A 1 73 ? 26.284 -18.086 -12.342 1.00 43.25 73 TYR A N 1
ATOM 561 C CA . TYR A 1 73 ? 26.407 -19.532 -12.125 1.00 43.25 73 TYR A CA 1
ATOM 562 C C . TYR A 1 73 ? 27.423 -19.770 -10.994 1.00 43.25 73 TYR A C 1
ATOM 564 O O . TYR A 1 73 ? 28.607 -19.491 -11.147 1.00 43.25 73 TYR A O 1
ATOM 572 N N . ALA A 1 74 ? 26.919 -20.301 -9.874 1.00 42.81 74 ALA A N 1
ATOM 573 C CA . ALA A 1 74 ? 27.643 -20.771 -8.685 1.00 42.81 74 ALA A CA 1
ATOM 574 C C . ALA A 1 74 ? 28.377 -19.715 -7.824 1.00 42.81 74 ALA A C 1
ATOM 576 O O . ALA A 1 74 ? 29.603 -19.715 -7.758 1.00 42.81 74 ALA A O 1
ATOM 577 N N . ASP A 1 75 ? 27.637 -18.902 -7.054 1.00 42.62 75 ASP A N 1
ATOM 578 C CA . ASP A 1 75 ? 28.196 -18.236 -5.862 1.00 42.62 75 ASP A CA 1
ATOM 579 C C . ASP A 1 75 ? 27.524 -18.744 -4.563 1.00 42.62 75 ASP A C 1
ATOM 581 O O . ASP A 1 75 ? 26.371 -18.395 -4.288 1.00 42.62 75 ASP A O 1
ATOM 585 N N . PRO A 1 76 ? 28.218 -19.554 -3.739 1.00 39.41 76 PRO A N 1
ATOM 586 C CA . PRO A 1 76 ? 27.728 -19.997 -2.431 1.00 39.41 76 PRO A CA 1
ATOM 587 C C . PRO A 1 76 ? 27.651 -18.877 -1.368 1.00 39.41 76 PRO A C 1
ATOM 589 O O . PRO A 1 76 ? 27.149 -19.114 -0.271 1.00 39.41 76 PRO A O 1
ATOM 592 N N . ASN A 1 77 ? 28.088 -17.641 -1.649 1.00 41.78 77 ASN A N 1
ATOM 593 C CA . ASN A 1 77 ? 27.936 -16.504 -0.729 1.00 41.78 77 ASN A CA 1
ATOM 594 C C . ASN A 1 77 ? 26.577 -15.791 -0.810 1.00 41.78 77 ASN A C 1
ATOM 596 O O . ASN A 1 77 ? 26.272 -14.983 0.071 1.00 41.78 77 ASN A O 1
ATOM 600 N N . LEU A 1 78 ? 25.719 -16.123 -1.781 1.00 39.28 78 LEU A N 1
ATOM 601 C CA . LEU A 1 78 ? 24.326 -15.656 -1.789 1.00 39.28 78 LEU A CA 1
ATOM 602 C C . LEU A 1 78 ? 23.546 -16.202 -0.579 1.00 39.28 78 LEU A C 1
ATOM 604 O O . LEU A 1 78 ? 22.708 -15.503 -0.016 1.00 39.28 78 LEU A O 1
ATOM 608 N N . GLU A 1 79 ? 23.900 -17.393 -0.089 1.00 38.50 79 GLU A N 1
ATOM 609 C CA . GLU A 1 79 ? 23.325 -17.985 1.126 1.00 38.50 79 GLU A CA 1
ATOM 610 C C . GLU A 1 79 ? 23.751 -17.226 2.401 1.00 38.50 79 GLU A C 1
ATOM 612 O O . GLU A 1 79 ? 22.959 -17.069 3.331 1.00 38.50 79 GLU A O 1
ATOM 617 N N . LYS A 1 80 ? 24.956 -16.631 2.415 1.00 34.91 80 LYS A N 1
ATOM 618 C CA . LYS A 1 80 ? 25.417 -15.745 3.501 1.00 34.91 80 LYS A CA 1
ATOM 619 C C . LYS A 1 80 ? 24.747 -14.373 3.469 1.00 34.91 80 LYS A C 1
ATOM 621 O O . LYS A 1 80 ? 24.398 -13.858 4.528 1.00 34.91 80 LYS A O 1
ATOM 626 N N . GLN A 1 81 ? 24.509 -13.799 2.292 1.00 37.25 81 GLN A N 1
ATOM 627 C CA . GLN A 1 81 ? 23.806 -12.514 2.176 1.00 37.25 81 GLN A CA 1
ATOM 628 C C . GLN A 1 81 ? 22.309 -12.650 2.500 1.00 37.25 81 GLN A C 1
ATOM 630 O O . GLN A 1 81 ? 21.737 -11.772 3.143 1.00 37.25 81 GLN A O 1
ATOM 635 N N . PHE A 1 82 ? 21.693 -13.796 2.188 1.00 38.72 82 PHE A N 1
ATOM 636 C CA . PHE A 1 82 ? 20.356 -14.129 2.687 1.00 38.72 82 PHE A CA 1
ATOM 637 C C . PHE A 1 82 ? 20.337 -14.476 4.185 1.00 38.72 82 PHE A C 1
ATOM 639 O O . PHE A 1 82 ? 19.338 -14.188 4.841 1.00 38.72 82 PHE A O 1
ATOM 646 N N . SER A 1 83 ? 21.423 -15.008 4.768 1.00 36.47 83 SER A N 1
ATOM 647 C CA . SER A 1 83 ? 21.505 -15.226 6.223 1.00 36.47 83 SER A CA 1
ATOM 648 C C . SER A 1 83 ? 21.472 -13.930 7.038 1.00 36.47 83 SER A C 1
ATOM 650 O O . SER A 1 83 ? 20.994 -13.956 8.164 1.00 36.47 83 SER A O 1
ATOM 652 N N . PHE A 1 84 ? 21.888 -12.797 6.458 1.00 37.44 84 PHE A N 1
ATOM 653 C CA . PHE A 1 84 ? 21.787 -11.478 7.090 1.00 37.44 84 PHE A CA 1
ATOM 654 C C . PHE A 1 84 ? 20.326 -11.004 7.191 1.00 37.44 84 PHE A C 1
ATOM 656 O O . PHE A 1 84 ? 19.902 -10.517 8.232 1.00 37.44 84 PHE A O 1
ATOM 663 N N . PHE A 1 85 ? 19.514 -11.235 6.153 1.00 32.91 85 PHE A N 1
ATOM 664 C CA . PHE A 1 85 ? 18.071 -10.958 6.199 1.00 32.91 85 PHE A CA 1
ATOM 665 C C . PHE A 1 85 ? 17.286 -12.004 7.007 1.00 32.91 85 PHE A C 1
ATOM 667 O O . PHE A 1 85 ? 16.277 -11.677 7.629 1.00 32.91 85 PHE A O 1
ATOM 674 N N . LYS A 1 86 ? 17.759 -13.256 7.041 1.00 33.03 86 LYS A N 1
ATOM 675 C CA . LYS A 1 86 ? 17.164 -14.340 7.831 1.00 33.03 86 LYS A CA 1
ATOM 676 C C . LYS A 1 86 ? 17.465 -14.200 9.331 1.00 33.03 86 LYS A C 1
ATOM 678 O O . LYS A 1 86 ? 16.552 -14.369 10.128 1.00 33.03 86 LYS A O 1
ATOM 683 N N . SER A 1 87 ? 18.678 -13.803 9.730 1.00 35.94 87 SER A N 1
ATOM 684 C CA . SER A 1 87 ? 19.018 -13.531 11.138 1.00 35.94 87 SER A CA 1
ATOM 685 C C . SER A 1 87 ? 18.281 -12.309 11.684 1.00 35.94 87 SER A C 1
ATOM 687 O O . SER A 1 87 ? 17.867 -12.317 12.839 1.00 35.94 87 SER A O 1
ATOM 689 N N . TYR A 1 88 ? 18.025 -11.305 10.841 1.00 33.97 88 TYR A N 1
ATOM 690 C CA . TYR A 1 88 ? 17.227 -10.132 11.199 1.00 33.97 88 TYR A CA 1
ATOM 691 C C . TYR A 1 88 ? 15.747 -10.473 11.474 1.00 33.97 88 TYR A C 1
ATOM 693 O O . TYR A 1 88 ? 15.097 -9.805 12.273 1.00 33.97 88 TYR A O 1
ATOM 701 N N . PHE A 1 89 ? 15.221 -11.544 10.864 1.00 32.16 89 PHE A N 1
ATOM 702 C CA . PHE A 1 89 ? 13.863 -12.048 11.115 1.00 32.16 89 PHE A CA 1
ATOM 703 C C . PHE A 1 89 ? 13.788 -13.156 12.184 1.00 32.16 89 PHE A C 1
ATOM 705 O O . PHE A 1 89 ? 12.741 -13.314 12.810 1.00 32.16 89 PHE A O 1
ATOM 712 N N . GLU A 1 90 ? 14.867 -13.911 12.415 1.00 33.84 90 GLU A N 1
ATOM 713 C CA . GLU A 1 90 ? 14.896 -15.048 13.353 1.00 33.84 90 GLU A CA 1
ATOM 714 C C . GLU A 1 90 ? 15.493 -14.708 14.738 1.00 33.84 90 GLU A C 1
ATOM 716 O O . GLU A 1 90 ? 15.241 -15.440 15.692 1.00 33.84 90 GLU A O 1
ATOM 721 N N . ALA A 1 91 ? 16.195 -13.580 14.916 1.00 33.31 91 ALA A N 1
ATOM 722 C CA . ALA A 1 91 ? 16.778 -13.162 16.206 1.00 33.31 91 ALA A CA 1
ATOM 723 C C . ALA A 1 91 ? 15.829 -12.325 17.093 1.00 33.31 91 ALA A C 1
ATOM 725 O O . ALA A 1 91 ? 16.257 -11.517 17.915 1.00 33.31 91 ALA A O 1
ATOM 726 N N . GLY A 1 92 ? 14.520 -12.519 16.946 1.00 33.53 92 GLY A N 1
ATOM 727 C CA . GLY A 1 92 ? 13.492 -11.787 17.679 1.00 33.53 92 GLY A CA 1
ATOM 728 C C . GLY A 1 92 ? 13.118 -12.352 19.050 1.00 33.53 92 GLY A C 1
ATOM 729 O O . GLY A 1 92 ? 12.000 -12.093 19.465 1.00 33.53 92 GLY A O 1
ATOM 730 N N . THR A 1 93 ? 13.970 -13.120 19.741 1.00 42.66 93 THR A N 1
ATOM 731 C CA . THR A 1 93 ? 13.811 -13.451 21.175 1.00 42.66 93 THR A CA 1
ATOM 732 C C . THR A 1 93 ? 15.142 -13.932 21.770 1.00 42.66 93 THR A C 1
ATOM 734 O O . THR A 1 93 ? 15.483 -15.090 21.564 1.00 42.66 93 THR A O 1
ATOM 737 N N . THR A 1 94 ? 15.871 -13.054 22.470 1.00 30.72 94 THR A N 1
ATOM 738 C CA . THR A 1 94 ? 16.492 -13.215 23.814 1.00 30.72 94 THR A CA 1
ATOM 739 C C . THR A 1 94 ? 17.706 -12.293 23.977 1.00 30.72 94 THR A C 1
ATOM 741 O O . THR A 1 94 ? 18.618 -12.321 23.161 1.00 30.72 94 THR A O 1
ATOM 744 N N . ASP A 1 95 ? 17.677 -11.543 25.078 1.00 27.00 95 ASP A N 1
ATOM 745 C CA . ASP A 1 95 ? 18.730 -10.764 25.743 1.00 27.00 95 ASP A CA 1
ATOM 746 C C . ASP A 1 95 ? 19.374 -9.541 25.065 1.00 27.00 95 ASP A C 1
ATOM 748 O O . ASP A 1 95 ? 20.300 -9.597 24.262 1.00 27.00 95 ASP A O 1
ATOM 752 N N . LEU A 1 96 ? 18.898 -8.396 25.564 1.00 42.22 96 LEU A N 1
ATOM 753 C CA . LEU A 1 96 ? 19.604 -7.136 25.744 1.00 42.22 96 LEU A CA 1
ATOM 754 C C . LEU A 1 96 ? 20.802 -7.320 26.694 1.00 42.22 96 LEU A C 1
ATOM 756 O O . LEU A 1 96 ? 20.596 -7.469 27.895 1.00 42.22 96 LEU A O 1
ATOM 760 N N . ALA A 1 97 ? 22.025 -7.216 26.179 1.00 33.69 97 ALA A N 1
ATOM 761 C CA . ALA A 1 97 ? 23.154 -6.547 26.836 1.00 33.69 97 ALA A CA 1
ATOM 762 C C . ALA A 1 97 ? 24.359 -6.522 25.882 1.00 33.69 97 ALA A C 1
ATOM 764 O O . ALA A 1 97 ? 24.731 -7.546 25.321 1.00 33.69 97 ALA A O 1
ATOM 765 N N . ASP A 1 98 ? 24.967 -5.346 25.739 1.00 33.44 98 ASP A N 1
ATOM 766 C CA . ASP A 1 98 ? 26.238 -5.086 25.053 1.00 33.44 98 ASP A CA 1
ATOM 767 C C . ASP A 1 98 ? 26.315 -5.326 23.538 1.00 33.44 98 ASP A C 1
ATOM 769 O O . ASP A 1 98 ? 26.879 -6.298 23.044 1.00 33.44 98 ASP A O 1
ATOM 773 N N . CYS A 1 99 ? 25.908 -4.297 22.791 1.00 26.69 99 CYS A N 1
ATOM 774 C CA . CYS A 1 99 ? 26.732 -3.752 21.711 1.00 26.69 99 CYS A CA 1
ATOM 775 C C . CYS A 1 99 ? 26.584 -2.225 21.711 1.00 26.69 99 CYS A C 1
ATOM 777 O O . CYS A 1 99 ? 25.479 -1.692 21.615 1.00 26.69 99 CYS A O 1
ATOM 779 N N . GLY A 1 100 ? 27.712 -1.534 21.880 1.00 25.55 100 GLY A N 1
ATOM 780 C CA . GLY A 1 100 ? 27.800 -0.083 21.973 1.00 25.55 100 GLY A CA 1
ATOM 781 C C . GLY A 1 100 ? 27.259 0.638 20.738 1.00 25.55 100 GLY A C 1
ATOM 782 O O . GLY A 1 100 ? 27.494 0.233 19.604 1.00 25.55 100 GLY A O 1
ATOM 783 N N . SER A 1 101 ? 26.532 1.719 21.016 1.00 34.31 101 SER A N 1
ATOM 784 C CA . SER A 1 101 ? 26.332 2.918 20.195 1.00 34.31 101 SER A CA 1
ATOM 785 C C . SER A 1 101 ? 26.841 2.854 18.747 1.00 34.31 101 SER A C 1
ATOM 787 O O . SER A 1 101 ? 27.950 3.294 18.446 1.00 34.31 101 SER A O 1
ATOM 789 N N . PHE A 1 102 ? 25.966 2.410 17.843 1.00 26.75 102 PHE A N 1
ATOM 790 C CA . PHE A 1 10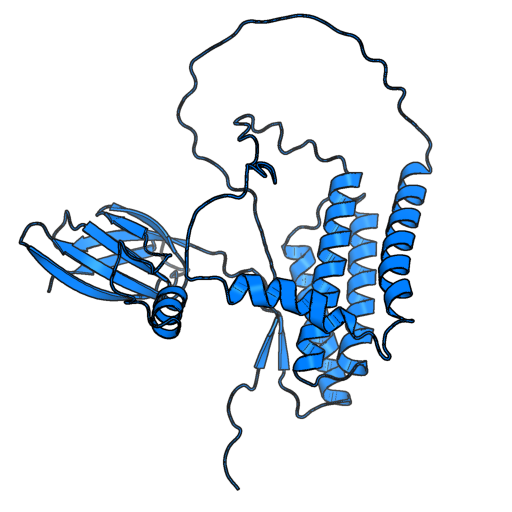2 ? 25.947 2.860 16.451 1.00 26.75 102 PHE A CA 1
ATOM 791 C C . PHE A 1 102 ? 24.712 3.749 16.262 1.00 26.75 102 PHE A C 1
ATOM 793 O O . PHE A 1 102 ? 23.681 3.359 15.723 1.00 26.75 102 PHE A O 1
ATOM 800 N N . SER A 1 103 ? 24.796 4.955 16.815 1.00 27.83 103 SER A N 1
ATOM 801 C CA . SER A 1 103 ? 23.877 6.054 16.542 1.00 27.83 103 SER A CA 1
ATOM 802 C C . SER A 1 103 ? 24.327 6.753 15.257 1.00 27.83 103 SER A C 1
ATOM 804 O O . SER A 1 103 ? 25.348 7.437 15.296 1.00 27.83 103 SER A O 1
ATOM 806 N N . SER A 1 104 ? 23.608 6.542 14.144 1.00 30.17 104 SER A N 1
ATOM 807 C CA . SER A 1 104 ? 23.388 7.471 13.004 1.00 30.17 104 SER A CA 1
ATOM 808 C C . SER A 1 104 ? 23.171 6.743 11.660 1.00 30.17 104 SER A C 1
ATOM 810 O O . SER A 1 104 ? 24.059 6.633 10.826 1.00 30.17 104 SER A O 1
ATOM 812 N N . PHE A 1 105 ? 21.938 6.311 11.396 1.00 30.72 105 PHE A N 1
ATOM 813 C CA . PHE A 1 105 ? 21.290 6.708 10.143 1.00 30.72 105 PHE A CA 1
ATOM 814 C C . PHE A 1 105 ? 20.263 7.743 10.581 1.00 30.72 105 PHE A C 1
ATOM 816 O O . PHE A 1 105 ? 19.394 7.436 11.396 1.00 30.72 105 PHE A O 1
ATOM 823 N N . GLY A 1 106 ? 20.520 8.996 10.214 1.00 28.56 106 GLY A N 1
ATOM 824 C CA . GLY A 1 106 ? 19.929 10.163 10.852 1.00 28.56 106 GLY A CA 1
ATOM 825 C C . GLY A 1 106 ? 18.408 10.133 10.836 1.00 28.56 106 GLY A C 1
ATOM 826 O O . GLY A 1 106 ? 17.789 10.086 9.777 1.00 28.56 106 GLY A O 1
ATOM 827 N N . SER A 1 107 ? 17.821 10.257 12.022 1.00 32.16 107 SER A N 1
ATOM 828 C CA . SER A 1 107 ? 16.633 11.083 12.185 1.00 32.16 107 SER A CA 1
ATOM 829 C C . SER A 1 107 ? 16.912 12.417 11.490 1.00 32.16 107 SER A C 1
ATOM 831 O O . SER A 1 107 ? 17.972 13.010 11.716 1.00 32.16 107 SER A O 1
ATOM 833 N N . GLN A 1 108 ? 16.004 12.853 10.619 1.00 39.31 108 GLN A N 1
ATOM 834 C CA . GLN A 1 108 ? 16.060 14.187 10.030 1.00 39.31 108 GLN A CA 1
ATOM 835 C C . GLN A 1 108 ? 16.315 15.224 11.137 1.00 39.31 108 GLN A C 1
ATOM 837 O O . GLN A 1 108 ? 15.691 15.130 12.200 1.00 39.31 108 GLN A O 1
ATOM 842 N N . PRO A 1 109 ? 17.161 16.244 10.920 1.00 31.41 109 PRO A N 1
ATOM 843 C CA . PRO A 1 109 ? 16.908 17.504 11.591 1.00 31.41 109 PRO A CA 1
ATOM 844 C C . PRO A 1 109 ? 15.506 17.940 11.152 1.00 31.41 109 PRO A C 1
ATOM 846 O O . PRO A 1 109 ? 15.266 18.169 9.966 1.00 31.41 109 PRO A O 1
ATOM 849 N N . GLN A 1 110 ? 14.560 17.978 12.090 1.00 34.91 110 GLN A N 1
ATOM 850 C CA . GLN A 1 110 ? 13.312 18.704 11.893 1.00 34.91 110 GLN A CA 1
ATOM 851 C C . GLN A 1 110 ? 13.686 20.185 11.811 1.00 34.91 110 GLN A C 1
ATOM 853 O O . GLN A 1 110 ? 13.753 20.879 12.822 1.00 34.91 110 GLN A O 1
ATOM 858 N N . SER A 1 111 ? 14.030 20.633 10.605 1.00 38.91 111 SER A N 1
ATOM 859 C CA . SER A 1 111 ? 14.031 22.046 10.267 1.00 38.91 111 SER A CA 1
ATOM 860 C C . SER A 1 111 ? 12.566 22.460 10.177 1.00 38.91 111 SER A C 1
ATOM 862 O O . SER A 1 111 ? 11.810 21.928 9.366 1.00 38.91 111 SER A O 1
ATOM 864 N N . THR A 1 112 ? 12.152 23.348 11.075 1.00 44.03 112 THR A N 1
ATOM 865 C CA . THR A 1 112 ? 10.857 24.037 11.019 1.00 44.03 112 THR A CA 1
ATOM 866 C C . THR A 1 112 ? 10.868 25.174 9.996 1.00 44.03 112 THR A C 1
ATOM 868 O O . THR A 1 112 ? 9.866 25.868 9.860 1.00 44.03 112 THR A O 1
ATOM 871 N N . ASP A 1 113 ? 11.982 25.382 9.284 1.00 39.00 113 ASP A N 1
ATOM 872 C CA . ASP A 1 113 ? 12.051 26.332 8.185 1.00 39.00 113 ASP A CA 1
ATOM 873 C C . ASP A 1 113 ? 11.590 25.649 6.897 1.00 39.00 113 ASP A C 1
ATOM 875 O O . ASP A 1 113 ? 12.293 24.838 6.292 1.00 39.00 113 ASP A O 1
ATOM 879 N N . GLU A 1 114 ? 10.407 26.057 6.437 1.00 46.59 114 GLU A N 1
ATOM 880 C CA . GLU A 1 114 ? 9.765 25.693 5.163 1.00 46.59 114 GLU A CA 1
ATOM 881 C C . GLU A 1 114 ? 10.671 25.929 3.924 1.00 46.59 114 GLU A C 1
ATOM 883 O O . GLU A 1 114 ? 10.332 25.530 2.816 1.00 46.59 114 GLU A O 1
ATOM 888 N N . ASN A 1 115 ? 11.857 26.522 4.112 1.00 50.16 115 ASN A N 1
ATOM 889 C CA . ASN A 1 115 ? 12.830 26.868 3.078 1.00 50.16 115 ASN A CA 1
ATOM 890 C C . ASN A 1 115 ? 14.008 25.877 2.926 1.00 50.16 115 ASN A C 1
ATOM 892 O O . ASN A 1 115 ? 14.759 25.996 1.958 1.00 50.16 115 ASN A O 1
ATOM 896 N N . ASP A 1 116 ? 14.202 24.907 3.832 1.00 45.69 116 ASP A N 1
ATOM 897 C CA . ASP A 1 116 ? 15.341 23.966 3.750 1.00 45.69 116 ASP A CA 1
ATOM 898 C C . ASP A 1 116 ? 15.038 22.678 2.964 1.00 45.69 116 ASP A C 1
ATOM 900 O O . ASP A 1 116 ? 15.959 21.996 2.504 1.00 45.69 116 ASP A O 1
ATOM 904 N N . ALA A 1 117 ? 13.760 22.357 2.739 1.00 46.88 117 ALA A N 1
ATOM 905 C CA . ALA A 1 117 ? 13.360 21.236 1.881 1.00 46.88 117 ALA A CA 1
ATOM 906 C C . ALA A 1 117 ? 13.694 21.470 0.389 1.00 46.88 117 ALA A C 1
ATOM 908 O O . ALA A 1 117 ? 13.752 20.516 -0.388 1.00 46.88 117 ALA A O 1
ATOM 909 N N . ASP A 1 118 ? 13.992 22.715 0.005 1.00 48.06 118 ASP A N 1
ATOM 910 C CA . ASP A 1 118 ? 14.207 23.147 -1.382 1.00 48.06 118 ASP A CA 1
ATOM 911 C C . ASP A 1 118 ? 15.667 23.072 -1.864 1.00 48.06 118 ASP A C 1
ATOM 913 O O . ASP A 1 118 ? 15.994 23.530 -2.962 1.00 48.06 118 ASP A O 1
ATOM 917 N N . ARG A 1 119 ? 16.581 22.490 -1.077 1.00 47.50 119 ARG A N 1
ATOM 918 C CA . ARG A 1 119 ? 18.023 22.546 -1.377 1.00 47.50 119 ARG A CA 1
ATOM 919 C C . ARG A 1 119 ? 18.708 21.240 -1.750 1.00 47.50 119 ARG A C 1
ATOM 921 O O . ARG A 1 119 ? 19.937 21.199 -1.767 1.00 47.50 119 ARG A O 1
ATOM 928 N N . LEU A 1 120 ? 17.962 20.218 -2.164 1.00 58.44 120 LEU A N 1
ATOM 929 C CA . LEU A 1 120 ? 18.582 19.179 -2.988 1.00 58.44 120 LEU A CA 1
ATOM 930 C C . LEU A 1 120 ? 18.953 19.797 -4.334 1.00 58.44 120 LEU A C 1
ATOM 932 O O . LEU A 1 120 ? 18.106 20.319 -5.063 1.00 58.44 120 LEU A O 1
ATOM 936 N N . THR A 1 121 ? 20.238 19.750 -4.671 1.00 73.56 121 THR A N 1
ATOM 937 C CA . THR A 1 121 ? 20.678 20.167 -6.002 1.00 73.56 121 THR A CA 1
ATOM 938 C C . THR A 1 121 ? 19.975 19.299 -7.048 1.00 73.56 121 THR A C 1
ATOM 940 O O . THR A 1 121 ? 19.711 18.118 -6.813 1.00 73.56 121 THR A O 1
ATOM 943 N N . SER A 1 122 ? 19.695 19.842 -8.237 1.00 73.94 122 SER A N 1
ATOM 944 C CA . SER A 1 122 ? 19.064 19.074 -9.327 1.00 73.94 122 SER A CA 1
ATOM 945 C C . SER A 1 122 ? 19.786 17.748 -9.621 1.00 73.94 122 SER A C 1
ATOM 947 O O . SER A 1 122 ? 19.153 16.761 -9.991 1.00 73.94 122 SER A O 1
ATOM 949 N N . GLY A 1 123 ? 21.102 17.688 -9.377 1.00 78.38 123 GLY A N 1
ATOM 950 C CA . GLY A 1 123 ? 21.899 16.466 -9.486 1.00 78.38 123 GLY A CA 1
ATOM 951 C C . GLY A 1 123 ? 21.634 15.412 -8.400 1.00 78.38 123 GLY A C 1
ATOM 952 O O . GLY A 1 123 ? 21.645 14.219 -8.706 1.00 78.38 123 GLY A O 1
ATOM 953 N N . GLU A 1 124 ? 21.381 15.809 -7.151 1.00 82.94 124 GLU A N 1
ATOM 954 C CA . GLU A 1 124 ? 21.040 14.872 -6.065 1.00 82.94 124 GLU A CA 1
ATOM 955 C C . GLU A 1 124 ? 19.636 14.295 -6.269 1.00 82.94 124 GLU A C 1
ATOM 957 O O . GLU A 1 124 ? 19.444 13.080 -6.176 1.00 82.94 124 GLU A O 1
ATOM 962 N N . THR A 1 125 ? 18.682 15.144 -6.661 1.00 85.50 125 THR A N 1
ATOM 963 C CA . THR A 1 125 ? 17.314 14.732 -7.005 1.00 85.50 125 THR A CA 1
ATOM 964 C C . THR A 1 125 ? 17.301 13.761 -8.185 1.00 85.50 125 THR A C 1
ATOM 966 O O . THR A 1 125 ? 16.606 12.745 -8.147 1.00 85.50 125 THR A O 1
ATOM 969 N N . GLN A 1 126 ? 18.102 14.009 -9.224 1.00 87.44 126 GLN A N 1
ATOM 970 C CA . GLN A 1 126 ? 18.220 13.093 -10.359 1.00 87.44 126 GLN A CA 1
ATOM 971 C C . GLN A 1 126 ? 18.849 11.748 -9.959 1.00 87.44 126 GLN A C 1
ATOM 973 O O . GLN A 1 126 ? 18.344 10.695 -10.349 1.00 87.44 126 GLN A O 1
ATOM 978 N N . SER A 1 127 ? 19.920 11.763 -9.159 1.00 88.94 127 SER A N 1
ATOM 979 C CA . SER A 1 127 ? 20.610 10.537 -8.726 1.00 88.94 127 SER A CA 1
ATOM 980 C C . SER A 1 127 ? 19.693 9.632 -7.901 1.00 88.94 127 SER A C 1
ATOM 982 O O . SER A 1 127 ? 19.603 8.434 -8.173 1.00 88.94 127 SER A O 1
ATOM 984 N N . ARG A 1 128 ? 18.938 10.217 -6.960 1.00 88.62 128 ARG A N 1
ATOM 985 C CA . ARG A 1 128 ? 17.945 9.494 -6.157 1.00 88.62 128 ARG A CA 1
ATOM 986 C C . ARG A 1 128 ? 16.855 8.862 -7.024 1.00 88.62 128 ARG A C 1
ATOM 988 O O . ARG A 1 128 ? 16.525 7.695 -6.841 1.00 88.62 128 ARG A O 1
ATOM 995 N N . GLN A 1 129 ? 16.328 9.591 -8.007 1.00 89.94 129 GLN A N 1
ATOM 996 C CA . GLN A 1 129 ? 15.312 9.054 -8.919 1.00 89.94 129 GLN A CA 1
ATOM 997 C C . GLN A 1 129 ? 15.832 7.886 -9.773 1.00 89.94 129 GLN A C 1
ATOM 999 O O . GLN A 1 129 ? 15.100 6.926 -10.020 1.00 89.94 129 GLN A O 1
ATOM 1004 N N . ILE A 1 130 ? 17.098 7.934 -10.202 1.00 92.06 130 ILE A N 1
ATOM 1005 C CA . ILE A 1 130 ? 17.736 6.831 -10.935 1.00 92.06 130 ILE A CA 1
ATOM 1006 C C . ILE A 1 130 ? 17.878 5.594 -10.038 1.00 92.06 130 ILE A C 1
ATOM 1008 O O . ILE A 1 130 ? 17.613 4.479 -10.490 1.00 92.06 130 ILE A O 1
ATOM 1012 N N . GLU A 1 131 ? 18.263 5.774 -8.774 1.00 91.00 131 GLU A N 1
ATOM 1013 C CA . GLU A 1 131 ? 18.362 4.684 -7.799 1.00 91.00 131 GLU A CA 1
ATOM 1014 C C . GLU A 1 131 ? 16.994 4.053 -7.495 1.00 91.00 131 GLU A C 1
ATOM 1016 O O . GLU A 1 131 ? 16.862 2.824 -7.503 1.00 91.00 131 GLU A O 1
ATOM 1021 N N . GLU A 1 132 ? 15.957 4.874 -7.300 1.00 89.81 132 GLU A N 1
ATOM 1022 C CA . GLU A 1 132 ? 14.575 4.415 -7.121 1.00 89.81 132 GLU A CA 1
ATOM 1023 C C . GLU A 1 132 ? 14.094 3.608 -8.337 1.00 89.81 132 GLU A C 1
ATOM 1025 O O . GLU A 1 132 ? 13.538 2.517 -8.181 1.00 89.81 132 GLU A O 1
ATOM 1030 N N . LEU A 1 133 ? 14.360 4.096 -9.554 1.00 93.75 133 LEU A N 1
ATOM 1031 C CA . LEU A 1 133 ? 14.007 3.412 -10.800 1.00 93.75 133 LEU A CA 1
ATOM 1032 C C . LEU A 1 133 ? 14.730 2.065 -10.942 1.00 93.75 133 LEU A C 1
ATOM 1034 O O . LEU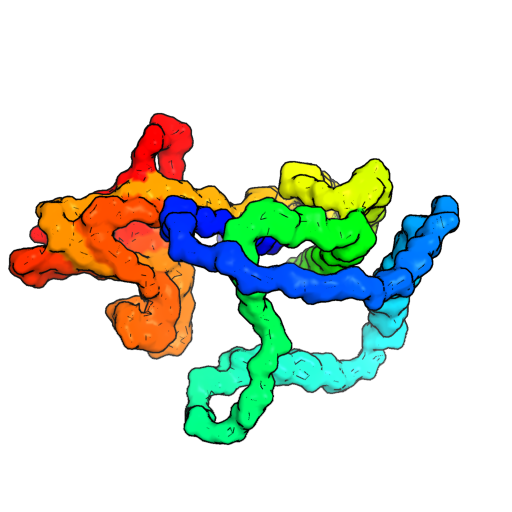 A 1 133 ? 14.108 1.057 -11.295 1.00 93.75 133 LEU A O 1
ATOM 1038 N N . ALA A 1 134 ? 16.033 2.029 -10.648 1.00 93.50 134 ALA A N 1
ATOM 1039 C CA . ALA A 1 134 ? 16.823 0.803 -10.679 1.00 93.50 134 ALA A CA 1
ATOM 1040 C C . ALA A 1 134 ? 16.279 -0.222 -9.672 1.00 93.50 134 ALA A C 1
ATOM 1042 O O . ALA A 1 134 ? 16.003 -1.366 -10.043 1.00 93.50 134 ALA A O 1
ATOM 1043 N N . THR A 1 135 ? 16.037 0.209 -8.433 1.00 90.75 135 THR A N 1
ATOM 1044 C CA . THR A 1 135 ? 15.488 -0.627 -7.357 1.00 90.75 135 THR A CA 1
ATOM 1045 C C . THR A 1 135 ? 14.119 -1.193 -7.728 1.00 90.75 135 THR A C 1
ATOM 1047 O O . THR A 1 135 ? 13.914 -2.408 -7.656 1.00 90.75 135 THR A O 1
ATOM 1050 N N . TYR A 1 136 ? 13.204 -0.344 -8.203 1.00 91.44 136 TYR A N 1
ATOM 1051 C CA . TYR A 1 136 ? 11.879 -0.760 -8.661 1.00 91.44 136 TYR A CA 1
ATOM 1052 C C . TYR A 1 136 ? 11.963 -1.817 -9.770 1.00 91.44 136 TYR A C 1
ATOM 1054 O O . TYR A 1 136 ? 11.260 -2.832 -9.725 1.00 91.44 136 TYR A O 1
ATOM 1062 N N . SER A 1 137 ? 12.854 -1.621 -10.747 1.00 93.62 137 SER A N 1
ATOM 1063 C CA . SER A 1 137 ? 13.005 -2.555 -11.862 1.00 93.62 137 SER A CA 1
ATOM 1064 C C . SER A 1 137 ? 13.513 -3.934 -11.422 1.00 93.62 137 SER A C 1
ATOM 1066 O O . SER A 1 137 ? 12.987 -4.956 -11.869 1.00 93.62 137 SER A O 1
ATOM 1068 N N . GLU A 1 138 ? 14.469 -3.992 -10.492 1.00 93.62 138 GLU A N 1
ATOM 1069 C CA . GLU A 1 138 ? 14.996 -5.259 -9.975 1.00 93.62 138 GLU A CA 1
ATOM 1070 C C . GLU A 1 138 ? 13.971 -6.002 -9.113 1.00 93.62 138 GLU A C 1
ATOM 1072 O O . GLU A 1 138 ? 13.811 -7.218 -9.259 1.00 93.62 138 GLU A O 1
ATOM 1077 N N . ILE A 1 139 ? 13.234 -5.283 -8.258 1.00 90.31 139 ILE A N 1
ATOM 1078 C CA . ILE A 1 139 ? 12.146 -5.865 -7.460 1.00 90.31 139 ILE A CA 1
ATOM 1079 C C . ILE A 1 139 ? 11.078 -6.447 -8.387 1.00 90.31 139 ILE A C 1
ATOM 1081 O O . ILE A 1 139 ? 10.719 -7.616 -8.241 1.00 90.31 139 ILE A O 1
ATOM 1085 N N . THR A 1 140 ? 10.632 -5.673 -9.380 1.00 92.06 140 THR A N 1
ATOM 1086 C CA . THR A 1 140 ? 9.616 -6.099 -10.354 1.00 92.06 140 THR A CA 1
ATOM 1087 C C . THR A 1 140 ? 10.071 -7.345 -11.111 1.00 92.06 140 THR A C 1
ATOM 1089 O O . THR A 1 140 ? 9.341 -8.337 -11.174 1.00 92.06 140 THR A O 1
ATOM 1092 N N . ARG A 1 141 ? 11.308 -7.346 -11.631 1.00 95.69 141 ARG A N 1
ATOM 1093 C CA . ARG A 1 141 ? 11.876 -8.493 -12.351 1.00 95.69 141 ARG A CA 1
ATOM 1094 C C . ARG A 1 141 ? 11.951 -9.733 -11.461 1.00 95.69 141 ARG A C 1
ATOM 1096 O O . ARG A 1 141 ? 11.531 -10.812 -11.874 1.00 95.69 141 ARG A O 1
ATOM 1103 N N . SER A 1 142 ? 12.487 -9.595 -10.250 1.00 92.75 142 SER A N 1
ATOM 1104 C CA . SER A 1 142 ? 12.626 -10.694 -9.288 1.00 92.75 142 SER A CA 1
ATOM 1105 C C . SER A 1 142 ? 11.267 -11.282 -8.903 1.00 92.75 142 SER A C 1
ATOM 1107 O O . SER A 1 142 ? 11.091 -12.502 -8.919 1.00 92.75 142 SER A O 1
ATOM 1109 N N . PHE A 1 143 ? 10.292 -10.422 -8.607 1.00 92.38 143 PHE A N 1
ATOM 1110 C CA . PHE A 1 143 ? 8.945 -10.822 -8.219 1.00 92.38 143 PHE A CA 1
ATOM 1111 C C . PHE A 1 143 ? 8.228 -11.571 -9.346 1.00 92.38 143 PHE A C 1
ATOM 1113 O O . PHE A 1 143 ? 7.798 -12.706 -9.144 1.00 92.38 143 PHE A O 1
ATOM 1120 N N . LEU A 1 144 ? 8.173 -11.001 -10.554 1.00 94.88 144 LEU A N 1
ATOM 1121 C CA . LEU A 1 144 ? 7.483 -11.624 -11.688 1.00 94.88 144 LEU A CA 1
ATOM 1122 C C . LEU A 1 144 ? 8.150 -12.934 -12.134 1.00 94.88 144 LEU A C 1
ATOM 1124 O O . LEU A 1 144 ? 7.450 -13.904 -12.426 1.00 94.88 144 LEU A O 1
ATOM 1128 N N . ASN A 1 145 ? 9.483 -13.017 -12.099 1.00 94.94 145 ASN A N 1
ATOM 1129 C CA . ASN A 1 145 ? 10.190 -14.273 -12.368 1.00 94.94 145 ASN A CA 1
ATOM 1130 C C . ASN A 1 145 ? 9.810 -15.372 -11.364 1.00 94.94 145 ASN A C 1
ATOM 1132 O O . ASN A 1 145 ? 9.592 -16.517 -11.757 1.00 94.94 145 ASN A O 1
ATOM 1136 N N . ARG A 1 146 ? 9.689 -15.044 -10.069 1.00 92.81 146 ARG A N 1
ATOM 1137 C CA . ARG A 1 146 ? 9.261 -16.008 -9.035 1.00 92.81 146 ARG A CA 1
ATOM 1138 C C . ARG A 1 146 ? 7.824 -16.485 -9.228 1.00 92.81 146 ARG A C 1
ATOM 1140 O O . ARG A 1 146 ? 7.507 -17.598 -8.822 1.00 92.81 146 ARG A O 1
ATOM 1147 N N . LEU A 1 147 ? 6.979 -15.667 -9.852 1.00 92.88 147 LEU A N 1
ATOM 1148 C CA . LEU A 1 147 ? 5.611 -16.037 -10.220 1.00 92.88 147 LEU A CA 1
ATOM 1149 C C . LEU A 1 147 ? 5.540 -16.854 -11.516 1.00 92.88 147 LEU A C 1
ATOM 1151 O O . LEU A 1 147 ? 4.471 -17.351 -11.851 1.00 92.88 147 LEU A O 1
ATOM 1155 N N . GLY A 1 148 ? 6.664 -17.036 -12.216 1.00 96.69 148 GLY A N 1
ATOM 1156 C CA . GLY A 1 148 ? 6.762 -17.863 -13.417 1.00 96.69 148 GLY A CA 1
ATOM 1157 C C . GLY A 1 148 ? 6.571 -17.107 -14.732 1.00 96.69 148 GLY A C 1
ATOM 1158 O O . GLY A 1 148 ? 6.469 -17.749 -15.778 1.00 96.69 148 GLY A O 1
ATOM 1159 N N . TYR A 1 149 ? 6.528 -15.770 -14.719 1.00 97.56 149 TYR A N 1
ATOM 1160 C CA . TYR A 1 149 ? 6.525 -15.006 -15.968 1.00 97.56 149 TYR A CA 1
ATOM 1161 C C . TYR A 1 149 ? 7.869 -15.153 -16.688 1.00 97.56 149 TYR A C 1
ATOM 1163 O O . TYR A 1 149 ? 8.927 -15.225 -16.067 1.00 97.56 149 TYR A O 1
ATOM 1171 N N . SER A 1 150 ? 7.825 -15.223 -18.014 1.00 97.56 150 SER A N 1
ATOM 1172 C CA . SER A 1 150 ? 8.993 -15.423 -18.857 1.00 97.56 150 SER A CA 1
ATOM 1173 C C . SER A 1 150 ? 9.772 -14.125 -19.045 1.00 97.56 150 SER A C 1
ATOM 1175 O O . SER A 1 150 ? 9.239 -13.015 -18.967 1.00 97.56 150 SER A O 1
ATOM 1177 N N . ASN A 1 151 ? 11.051 -14.263 -19.388 1.00 96.62 151 ASN A N 1
ATOM 1178 C CA . ASN A 1 151 ? 11.906 -13.124 -19.711 1.00 96.62 151 ASN A CA 1
ATOM 1179 C C . ASN A 1 151 ? 11.372 -12.292 -20.891 1.00 96.62 151 ASN A C 1
ATOM 1181 O O . ASN A 1 151 ? 11.643 -11.096 -20.937 1.00 96.62 151 ASN A O 1
ATOM 1185 N N . GLN A 1 152 ? 10.618 -12.893 -21.819 1.00 97.06 152 GLN A N 1
ATOM 1186 C CA . GLN A 1 152 ? 9.967 -12.189 -22.927 1.00 97.06 152 GLN A CA 1
ATOM 1187 C C . GLN A 1 152 ? 8.872 -11.247 -22.422 1.00 97.06 152 GLN A C 1
ATOM 1189 O O . GLN A 1 152 ? 8.812 -10.101 -22.853 1.00 97.06 152 GLN A O 1
ATOM 1194 N N . VAL A 1 153 ? 8.052 -11.702 -21.469 1.00 97.56 153 VAL A N 1
ATOM 1195 C CA . VAL A 1 153 ? 6.998 -10.876 -20.864 1.00 97.56 153 VAL A CA 1
ATOM 1196 C C . VAL A 1 153 ? 7.595 -9.775 -19.986 1.00 97.56 153 VAL A C 1
ATOM 1198 O O . VAL A 1 153 ? 7.045 -8.682 -19.931 1.00 97.56 153 VAL A O 1
ATOM 1201 N N . ILE A 1 154 ? 8.722 -10.037 -19.316 1.00 97.62 154 ILE A N 1
ATOM 1202 C CA . ILE A 1 154 ? 9.280 -9.116 -18.317 1.00 97.62 154 ILE A CA 1
ATOM 1203 C C . ILE A 1 154 ? 10.292 -8.131 -18.909 1.00 97.62 154 ILE A C 1
ATOM 1205 O O . ILE A 1 154 ? 10.134 -6.920 -18.762 1.00 97.62 154 ILE A O 1
ATOM 1209 N N . ASN A 1 155 ? 11.375 -8.623 -19.519 1.00 96.19 155 ASN A N 1
ATOM 1210 C CA . ASN A 1 155 ? 12.575 -7.807 -19.725 1.00 96.19 155 ASN A CA 1
ATOM 1211 C C . ASN A 1 155 ? 12.377 -6.748 -20.808 1.00 96.19 155 ASN A C 1
ATOM 1213 O O . ASN A 1 155 ? 12.773 -5.607 -20.598 1.00 96.19 155 ASN A O 1
ATOM 1217 N N . GLN A 1 156 ? 11.728 -7.089 -21.925 1.00 95.44 156 GLN A N 1
ATOM 1218 C CA . GLN A 1 156 ? 11.525 -6.131 -23.014 1.00 95.44 156 GLN A CA 1
ATOM 1219 C C . GLN A 1 156 ? 10.637 -4.943 -22.584 1.00 95.44 156 GLN A C 1
ATOM 1221 O O . GLN A 1 156 ? 11.064 -3.801 -22.781 1.00 95.44 156 GLN A O 1
ATOM 1226 N N . PRO A 1 157 ? 9.453 -5.138 -21.962 1.00 97.50 157 PRO A N 1
ATOM 1227 C CA . PRO A 1 157 ? 8.660 -4.014 -21.463 1.00 97.50 157 PRO A CA 1
ATOM 1228 C C . PRO A 1 157 ? 9.386 -3.209 -20.387 1.00 97.50 157 PRO A C 1
ATOM 1230 O O . PRO A 1 157 ? 9.333 -1.980 -20.401 1.00 97.50 157 PRO A O 1
ATOM 1233 N N . LEU A 1 158 ? 10.093 -3.888 -19.478 1.00 96.81 158 LEU A N 1
ATOM 1234 C CA . LEU A 1 158 ? 10.791 -3.237 -18.374 1.00 96.81 158 LEU A CA 1
ATOM 1235 C C . LEU A 1 158 ? 11.955 -2.365 -18.860 1.00 96.81 158 LEU A C 1
ATOM 1237 O O . LEU A 1 158 ? 12.123 -1.250 -18.377 1.00 96.81 158 LEU A O 1
ATOM 1241 N N . GLU A 1 159 ? 12.723 -2.824 -19.849 1.00 96.31 159 GLU A N 1
ATOM 1242 C CA . GLU A 1 159 ? 13.756 -2.013 -20.500 1.00 96.31 159 GLU A CA 1
ATOM 1243 C C . GLU A 1 159 ? 13.149 -0.781 -21.182 1.00 96.31 159 GLU A C 1
ATOM 1245 O O . GLU A 1 159 ? 13.652 0.327 -20.998 1.00 96.31 159 GLU A O 1
ATOM 1250 N N . GLY A 1 160 ? 12.034 -0.942 -21.904 1.00 95.19 160 GLY A N 1
ATOM 1251 C CA . GLY A 1 160 ? 11.313 0.177 -22.518 1.00 95.19 160 GLY A CA 1
ATOM 1252 C C . GLY A 1 160 ? 10.816 1.208 -21.496 1.00 95.19 160 GLY A C 1
ATOM 1253 O O . GLY A 1 160 ? 10.947 2.415 -21.718 1.00 95.19 160 GLY A O 1
ATOM 1254 N N . TYR A 1 161 ? 10.304 0.744 -20.355 1.00 96.56 161 TYR A N 1
ATOM 1255 C CA . TYR A 1 161 ? 9.907 1.592 -19.229 1.00 96.56 161 TYR A CA 1
ATOM 1256 C C . TYR A 1 161 ? 11.096 2.369 -18.650 1.00 96.56 161 TYR A C 1
ATOM 1258 O O . TYR A 1 161 ? 11.026 3.593 -18.557 1.00 96.56 161 TYR A O 1
ATOM 1266 N N . ILE A 1 162 ? 12.213 1.694 -18.350 1.00 95.94 162 ILE A N 1
ATOM 1267 C CA . ILE A 1 162 ? 13.425 2.338 -17.816 1.00 95.94 162 ILE A CA 1
ATOM 1268 C C . ILE A 1 162 ? 13.929 3.418 -18.778 1.00 95.94 162 ILE A C 1
ATOM 1270 O O . ILE A 1 162 ? 14.210 4.534 -18.351 1.00 95.94 162 ILE A O 1
ATOM 1274 N N . GLN A 1 163 ? 14.018 3.120 -20.079 1.00 96.56 163 GLN A N 1
ATOM 1275 C CA . GLN A 1 163 ? 14.477 4.098 -21.071 1.00 96.56 163 GLN A CA 1
ATOM 1276 C C . GLN A 1 163 ? 13.544 5.309 -21.167 1.00 96.56 163 GLN A C 1
ATOM 1278 O O . GLN A 1 163 ? 14.019 6.438 -21.297 1.00 96.56 163 GLN A O 1
ATOM 1283 N N . SER A 1 164 ? 12.231 5.091 -21.076 1.00 95.44 164 SER A N 1
ATOM 1284 C CA . SER A 1 164 ? 11.251 6.179 -21.121 1.00 95.44 164 SER A CA 1
ATOM 1285 C C . SER A 1 164 ? 11.348 7.074 -19.884 1.00 95.44 164 SER A C 1
ATOM 1287 O O . SER A 1 164 ? 11.404 8.292 -20.018 1.00 95.44 164 SER A O 1
ATOM 1289 N N . MET A 1 165 ? 11.481 6.476 -18.697 1.00 94.69 165 MET A N 1
ATOM 1290 C CA . MET A 1 165 ? 11.673 7.199 -17.438 1.00 94.69 165 MET A CA 1
ATOM 1291 C C . MET A 1 165 ? 12.986 7.992 -17.419 1.00 94.69 165 MET A C 1
ATOM 1293 O O . MET A 1 165 ? 12.988 9.164 -17.063 1.00 94.69 165 MET A O 1
ATOM 1297 N N . LEU A 1 166 ? 14.102 7.395 -17.854 1.00 93.38 166 LEU A N 1
ATOM 1298 C CA . LEU A 1 166 ? 15.393 8.094 -17.937 1.00 93.38 166 LEU A CA 1
ATOM 1299 C C . LEU A 1 166 ? 15.359 9.262 -18.929 1.00 93.38 166 LEU A C 1
ATOM 1301 O O . LEU A 1 166 ? 15.971 10.300 -18.678 1.00 93.38 166 LEU A O 1
ATOM 1305 N N . LYS A 1 167 ? 14.653 9.099 -20.055 1.00 94.44 167 LYS A N 1
ATOM 1306 C CA . LYS A 1 167 ? 14.427 10.184 -21.011 1.00 94.44 167 LYS A CA 1
ATOM 1307 C C . LYS A 1 167 ? 13.636 11.316 -20.357 1.00 94.44 167 LYS A C 1
ATOM 1309 O O . LYS A 1 167 ? 14.056 12.460 -20.474 1.00 94.44 167 LYS A O 1
ATOM 1314 N N . GLU A 1 168 ? 12.554 11.000 -19.652 1.00 92.94 168 GLU A N 1
ATOM 1315 C CA . GLU A 1 168 ? 11.729 11.992 -18.958 1.00 92.94 168 GLU A CA 1
ATOM 1316 C C . GLU A 1 168 ? 12.535 12.761 -17.898 1.00 92.94 168 GLU A C 1
ATOM 1318 O O . GLU A 1 168 ? 12.533 13.985 -17.902 1.00 92.94 168 GLU A O 1
ATOM 1323 N N . MET A 1 169 ? 13.317 12.064 -17.063 1.00 91.31 169 MET A N 1
ATOM 1324 C CA . MET A 1 169 ? 14.195 12.689 -16.057 1.00 91.31 169 MET A CA 1
ATOM 1325 C C . MET A 1 169 ? 15.244 13.620 -16.674 1.00 91.31 169 MET A C 1
ATOM 1327 O O . MET A 1 169 ? 15.672 14.592 -16.052 1.00 91.31 169 MET A O 1
ATOM 1331 N N . ARG A 1 170 ? 15.727 13.298 -17.878 1.00 90.38 170 ARG A N 1
ATOM 1332 C CA . ARG A 1 170 ? 16.672 14.153 -18.603 1.00 90.38 170 ARG A CA 1
ATOM 1333 C C . ARG A 1 170 ? 15.962 15.374 -19.176 1.00 90.38 170 ARG A C 1
ATOM 1335 O O . ARG A 1 170 ? 16.455 16.484 -19.016 1.00 90.38 170 ARG A O 1
ATOM 1342 N N . ASP A 1 171 ? 14.825 15.167 -19.833 1.00 90.31 171 ASP A N 1
ATOM 1343 C CA . ASP A 1 171 ? 14.054 16.231 -20.474 1.00 90.31 171 ASP A CA 1
ATOM 1344 C C . ASP A 1 171 ? 13.459 17.201 -19.419 1.00 90.31 171 ASP A C 1
ATOM 1346 O O . ASP A 1 171 ? 13.280 18.385 -19.703 1.00 90.31 171 ASP A O 1
ATOM 1350 N N . SER A 1 172 ? 13.258 16.742 -18.175 1.00 89.50 172 SER A N 1
ATOM 1351 C CA . SER A 1 172 ? 12.876 17.556 -17.012 1.00 89.50 172 SER A CA 1
ATOM 1352 C C . SER A 1 172 ? 14.047 18.287 -16.331 1.00 89.50 172 SER A C 1
ATOM 1354 O O . SER A 1 172 ? 13.859 18.900 -15.279 1.00 89.50 172 SER A O 1
ATOM 1356 N N . ASN A 1 173 ? 15.264 18.231 -16.891 1.00 88.75 173 ASN A N 1
ATOM 1357 C CA . ASN A 1 173 ? 16.494 18.766 -16.287 1.00 88.75 173 ASN A CA 1
ATOM 1358 C C . ASN A 1 173 ? 16.751 18.255 -14.854 1.00 88.75 173 ASN A C 1
ATOM 1360 O O . ASN A 1 173 ? 17.243 18.991 -13.996 1.00 88.75 173 ASN A O 1
ATOM 1364 N N . GLY A 1 174 ? 16.406 16.994 -14.579 1.00 79.94 174 GLY A N 1
ATOM 1365 C CA . GLY A 1 174 ? 16.571 16.378 -13.262 1.00 79.94 174 GLY A CA 1
ATOM 1366 C C . GLY A 1 174 ? 15.505 16.776 -12.239 1.00 79.94 174 GLY A C 1
ATOM 1367 O O . GLY A 1 174 ? 15.603 16.355 -11.085 1.00 79.94 174 GLY A O 1
ATOM 1368 N N . ALA A 1 175 ? 14.483 17.545 -12.637 1.00 86.38 175 ALA A N 1
ATOM 1369 C CA . ALA A 1 175 ? 13.330 17.800 -11.784 1.00 86.38 175 ALA A CA 1
ATOM 1370 C C . ALA A 1 175 ? 12.650 16.479 -11.397 1.00 86.38 175 ALA A C 1
ATOM 1372 O O . ALA A 1 175 ? 12.655 15.505 -12.161 1.00 86.38 175 ALA A O 1
ATOM 1373 N N . TYR A 1 176 ? 12.083 16.453 -10.192 1.00 85.44 176 TYR A N 1
ATOM 1374 C CA . TYR A 1 176 ? 11.368 15.290 -9.689 1.00 85.44 176 TYR A CA 1
ATOM 1375 C C . TYR A 1 176 ? 10.175 14.968 -10.592 1.00 85.44 176 TYR A C 1
ATOM 1377 O O . TYR A 1 176 ? 9.339 15.830 -10.863 1.00 85.44 176 TYR A O 1
ATOM 1385 N N . LEU A 1 177 ? 10.102 13.726 -11.065 1.00 87.06 177 LEU A N 1
ATOM 1386 C CA . LEU A 1 177 ? 8.945 13.239 -11.798 1.00 87.06 177 LEU A CA 1
ATOM 1387 C C . LEU A 1 177 ? 7.795 13.049 -10.816 1.00 87.06 177 LEU A C 1
ATOM 1389 O O . LEU A 1 177 ? 7.863 12.192 -9.935 1.00 87.06 177 LEU A O 1
ATOM 1393 N N . GLY A 1 178 ? 6.741 13.846 -10.989 1.00 84.25 178 GLY A N 1
ATOM 1394 C CA . GLY A 1 178 ? 5.526 13.739 -10.191 1.00 84.25 178 GLY A CA 1
ATOM 1395 C C . GLY A 1 178 ? 4.945 12.322 -10.201 1.00 84.25 178 GLY A C 1
ATOM 1396 O O . GLY A 1 178 ? 5.160 11.538 -11.132 1.00 84.25 178 GLY A O 1
ATOM 1397 N N . THR A 1 179 ? 4.191 12.007 -9.150 1.00 82.25 179 THR A N 1
ATOM 1398 C CA . THR A 1 179 ? 3.517 10.713 -8.964 1.00 82.25 179 THR A CA 1
ATOM 1399 C C . THR A 1 179 ? 2.650 10.343 -10.165 1.00 82.25 179 THR A C 1
ATOM 1401 O O . THR A 1 179 ? 2.767 9.231 -10.666 1.00 82.25 179 THR A O 1
ATOM 1404 N N . GLU A 1 180 ? 1.893 11.299 -10.711 1.00 84.38 180 GLU A N 1
ATOM 1405 C CA . GLU A 1 180 ? 1.048 11.093 -11.893 1.00 84.38 180 GLU A CA 1
ATOM 1406 C C . GLU A 1 180 ? 1.847 10.595 -13.109 1.00 84.38 180 GLU A C 1
ATOM 1408 O O . GLU A 1 180 ? 1.482 9.603 -13.739 1.00 84.38 180 GLU A O 1
ATOM 1413 N N . THR A 1 181 ? 2.978 11.236 -13.420 1.00 88.94 181 THR A N 1
ATOM 1414 C CA . THR A 1 181 ? 3.841 10.819 -14.533 1.00 88.94 181 THR A CA 1
ATOM 1415 C C . THR A 1 181 ? 4.368 9.402 -14.310 1.00 88.94 181 THR A C 1
ATOM 1417 O O . THR A 1 181 ? 4.350 8.579 -15.227 1.00 88.94 181 THR A O 1
ATOM 1420 N N . ARG A 1 182 ? 4.817 9.086 -13.087 1.00 89.00 182 ARG A N 1
ATOM 1421 C CA . ARG A 1 182 ? 5.305 7.742 -12.734 1.00 89.00 182 ARG A CA 1
ATOM 1422 C C . ARG A 1 182 ? 4.210 6.687 -12.903 1.00 89.00 182 ARG A C 1
ATOM 1424 O O . ARG A 1 182 ? 4.464 5.674 -13.560 1.00 89.00 182 ARG A O 1
ATOM 1431 N N . ASP A 1 183 ? 3.010 6.963 -12.395 1.00 88.62 183 ASP A N 1
ATOM 1432 C CA . ASP A 1 183 ? 1.850 6.076 -12.483 1.00 88.62 183 ASP A CA 1
ATOM 1433 C C . ASP A 1 183 ? 1.462 5.798 -13.939 1.00 88.62 183 ASP A C 1
ATOM 1435 O O . ASP A 1 183 ? 1.249 4.643 -14.306 1.00 88.62 183 ASP A O 1
ATOM 1439 N N . GLN A 1 184 ? 1.464 6.816 -14.807 1.00 91.88 184 GLN A N 1
ATOM 1440 C CA . GLN A 1 184 ? 1.197 6.639 -16.239 1.00 91.88 184 GLN A CA 1
ATOM 1441 C C . GLN A 1 184 ? 2.207 5.685 -16.899 1.00 91.88 184 GLN A C 1
ATOM 1443 O O . GLN A 1 184 ? 1.830 4.788 -17.662 1.00 91.88 184 GLN A O 1
ATOM 1448 N N . TYR A 1 185 ? 3.502 5.836 -16.598 1.00 94.62 185 TYR A N 1
ATOM 1449 C CA . TYR A 1 185 ? 4.532 4.948 -17.140 1.00 94.6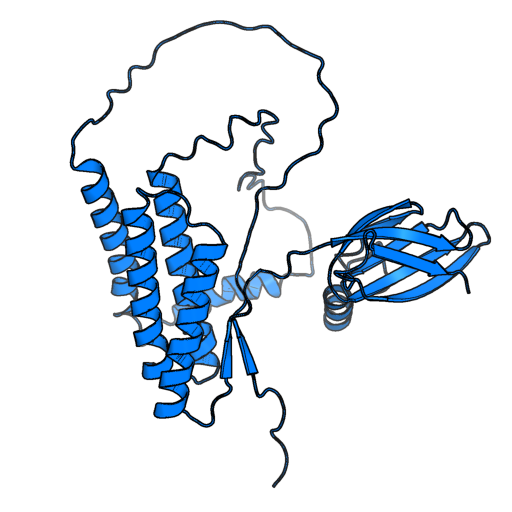2 185 TYR A CA 1
ATOM 1450 C C . TYR A 1 185 ? 4.421 3.518 -16.588 1.00 94.62 185 TYR A C 1
ATOM 1452 O O . TYR A 1 185 ? 4.647 2.558 -17.330 1.00 94.62 185 TYR A O 1
ATOM 1460 N N . GLN A 1 186 ? 4.056 3.351 -15.316 1.00 94.12 186 GLN A N 1
ATOM 1461 C CA . GLN A 1 186 ? 3.871 2.037 -14.693 1.00 94.12 186 GLN A CA 1
ATOM 1462 C C . GLN A 1 186 ? 2.601 1.334 -15.194 1.00 94.12 186 GLN A C 1
ATOM 1464 O O . GLN A 1 186 ? 2.633 0.134 -15.480 1.00 94.12 186 GLN A O 1
ATOM 1469 N N . GLN A 1 187 ? 1.519 2.078 -15.419 1.00 93.69 187 GLN A N 1
ATOM 1470 C CA . GLN A 1 187 ? 0.320 1.565 -16.073 1.00 93.69 187 GLN A CA 1
ATOM 1471 C C . GLN A 1 187 ? 0.642 1.069 -17.487 1.00 93.69 187 GLN A C 1
ATOM 1473 O O . GLN A 1 187 ? 0.346 -0.078 -17.830 1.00 93.69 187 GLN A O 1
ATOM 1478 N N . LYS A 1 188 ? 1.342 1.883 -18.286 1.00 96.38 188 LYS A N 1
ATOM 1479 C CA . LYS A 1 188 ? 1.775 1.499 -19.637 1.00 96.38 188 LYS A CA 1
ATOM 1480 C C . LYS A 1 188 ? 2.693 0.271 -19.633 1.00 96.38 188 LYS A C 1
ATOM 1482 O O . LYS A 1 188 ? 2.630 -0.557 -20.549 1.00 96.38 188 LYS A O 1
ATOM 1487 N N . LEU A 1 189 ? 3.542 0.129 -18.613 1.00 96.56 189 LEU A N 1
ATOM 1488 C CA . LEU A 1 189 ? 4.368 -1.061 -18.413 1.00 96.56 189 LEU A CA 1
ATOM 1489 C C . LEU A 1 189 ? 3.495 -2.309 -18.223 1.00 96.56 189 LEU A C 1
ATOM 1491 O O . LEU A 1 189 ? 3.685 -3.289 -18.945 1.00 96.56 189 LEU A O 1
ATOM 1495 N N . ALA A 1 190 ? 2.518 -2.266 -17.313 1.00 96.88 190 ALA A N 1
ATOM 1496 C CA . ALA A 1 190 ? 1.606 -3.384 -17.067 1.00 96.88 190 ALA A CA 1
ATOM 1497 C C . ALA A 1 190 ? 0.769 -3.741 -18.309 1.00 96.88 190 ALA A C 1
ATOM 1499 O O . ALA A 1 190 ? 0.615 -4.920 -18.637 1.00 96.88 190 ALA A O 1
ATOM 1500 N N . GLU A 1 191 ? 0.278 -2.744 -19.049 1.00 96.94 191 GLU A N 1
ATOM 1501 C CA . GLU A 1 191 ? -0.426 -2.944 -20.323 1.00 96.94 191 GLU A CA 1
ATOM 1502 C C . GLU A 1 191 ? 0.455 -3.668 -21.349 1.00 96.94 191 GLU A C 1
ATOM 1504 O O . GLU A 1 191 ? 0.048 -4.682 -21.921 1.00 96.94 191 GLU A O 1
ATOM 1509 N N . THR A 1 192 ? 1.696 -3.207 -21.528 1.00 97.88 192 THR A N 1
ATOM 1510 C CA . THR A 1 192 ? 2.652 -3.817 -22.465 1.00 97.88 192 THR A CA 1
ATOM 1511 C C . THR A 1 192 ? 2.993 -5.252 -22.054 1.00 97.88 192 THR A C 1
ATOM 1513 O O . THR A 1 192 ? 2.996 -6.154 -22.894 1.00 97.88 192 THR A O 1
ATOM 1516 N N . MET A 1 193 ? 3.220 -5.496 -20.759 1.00 98.19 193 MET A N 1
ATOM 1517 C CA . MET A 1 193 ? 3.446 -6.845 -20.237 1.00 98.19 193 MET A CA 1
ATOM 1518 C C . MET A 1 193 ? 2.237 -7.754 -20.478 1.00 98.19 193 MET A C 1
ATOM 1520 O O . MET A 1 193 ? 2.419 -8.912 -20.834 1.00 98.19 193 MET A O 1
ATOM 1524 N N . ASN A 1 194 ? 1.004 -7.257 -20.349 1.00 98.06 194 ASN A N 1
ATOM 1525 C CA . ASN A 1 194 ? -0.193 -8.057 -20.617 1.00 98.06 194 ASN A CA 1
ATOM 1526 C C . ASN A 1 194 ? -0.369 -8.420 -22.091 1.00 98.06 194 ASN A C 1
ATOM 1528 O O . ASN A 1 194 ? -0.847 -9.518 -22.378 1.00 98.06 194 ASN A O 1
ATOM 1532 N N . ILE A 1 195 ? 0.023 -7.536 -23.013 1.00 98.19 195 ILE A N 1
ATOM 1533 C CA . ILE A 1 195 ? 0.041 -7.848 -24.448 1.00 98.19 195 ILE A CA 1
ATOM 1534 C C . ILE A 1 195 ? 0.994 -9.021 -24.703 1.00 98.19 195 ILE A C 1
ATOM 1536 O O . ILE A 1 195 ? 0.587 -10.027 -25.280 1.00 98.19 195 ILE A O 1
ATOM 1540 N N . LEU A 1 196 ? 2.230 -8.944 -24.197 1.00 97.88 196 LEU A N 1
ATOM 1541 C CA . LEU A 1 196 ? 3.207 -10.027 -24.359 1.00 97.88 196 LEU A CA 1
ATOM 1542 C C . LEU A 1 196 ? 2.798 -11.293 -23.597 1.00 97.88 196 LEU A C 1
ATOM 1544 O O . LEU A 1 196 ? 3.005 -12.402 -24.078 1.00 97.88 196 LEU A O 1
ATOM 1548 N N . ARG A 1 197 ? 2.176 -11.162 -22.424 1.00 97.94 197 ARG A N 1
ATOM 1549 C CA . ARG A 1 197 ? 1.632 -12.295 -21.667 1.00 97.94 197 ARG A CA 1
ATOM 1550 C C . ARG A 1 197 ? 0.634 -13.079 -22.512 1.00 97.94 197 ARG A C 1
ATOM 1552 O O . ARG A 1 197 ? 0.725 -14.298 -22.549 1.00 97.94 197 ARG A O 1
ATOM 1559 N N . LEU A 1 198 ? -0.290 -12.407 -23.199 1.00 98.00 198 LEU A N 1
ATOM 1560 C CA . LEU A 1 198 ? -1.264 -13.075 -24.068 1.00 98.00 198 LEU A CA 1
ATOM 1561 C C . LEU A 1 198 ? -0.599 -13.848 -25.216 1.00 98.00 198 LEU A C 1
ATOM 1563 O O . LEU A 1 198 ? -1.122 -14.881 -25.624 1.00 98.00 198 LEU A O 1
ATOM 1567 N N . GLU A 1 199 ? 0.545 -13.374 -25.711 1.00 97.75 199 GLU A N 1
ATOM 1568 C CA . GLU A 1 199 ? 1.302 -14.023 -26.785 1.00 97.75 199 GLU A CA 1
ATOM 1569 C C . GLU A 1 199 ? 2.143 -15.210 -26.286 1.00 97.75 199 GLU A C 1
ATOM 1571 O O . GLU A 1 199 ? 2.095 -16.294 -26.866 1.00 97.75 199 GLU A O 1
ATOM 1576 N N . TYR A 1 200 ? 2.901 -15.028 -25.201 1.00 97.62 200 TYR A N 1
ATOM 1577 C CA . TYR A 1 200 ? 3.905 -16.000 -24.749 1.00 97.62 200 TYR A CA 1
ATOM 1578 C C . TYR A 1 200 ? 3.432 -16.910 -23.608 1.00 97.62 200 TYR A C 1
ATOM 1580 O O . TYR A 1 200 ? 3.974 -18.002 -23.440 1.00 97.62 200 TYR A O 1
ATOM 1588 N N . GLN A 1 201 ? 2.478 -16.466 -22.785 1.00 97.50 201 GLN A N 1
ATOM 1589 C CA . GLN A 1 201 ? 2.024 -17.157 -21.570 1.00 97.50 201 GLN A CA 1
ATOM 1590 C C . GLN A 1 201 ? 0.535 -16.875 -21.257 1.00 97.50 201 GLN A C 1
ATOM 1592 O O . GLN A 1 201 ? 0.221 -16.307 -20.204 1.00 97.50 201 GLN A O 1
ATOM 1597 N N . PRO A 1 202 ? -0.407 -17.259 -22.141 1.00 97.50 202 PRO A N 1
ATOM 1598 C CA . PRO A 1 202 ? -1.818 -16.878 -22.018 1.00 97.50 202 PRO A CA 1
ATOM 1599 C C . PRO A 1 202 ? -2.497 -17.394 -20.741 1.00 97.50 202 PRO A C 1
ATOM 1601 O O . PRO A 1 202 ? -3.431 -16.750 -20.259 1.00 97.50 202 PRO A O 1
ATOM 1604 N N . ASP A 1 203 ? -2.000 -18.497 -20.172 1.00 96.12 203 ASP A N 1
ATOM 1605 C CA . ASP A 1 203 ? -2.521 -19.116 -18.944 1.00 96.12 203 ASP A CA 1
ATOM 1606 C C . ASP A 1 203 ? -2.084 -18.393 -17.656 1.00 96.12 203 ASP A C 1
ATOM 1608 O O . ASP A 1 203 ? -2.609 -18.674 -16.578 1.00 96.12 203 ASP A O 1
ATOM 1612 N N . MET A 1 204 ? -1.120 -17.468 -17.740 1.00 95.75 204 MET A N 1
ATOM 1613 C CA . MET A 1 204 ? -0.671 -16.700 -16.579 1.00 95.75 204 MET A CA 1
ATOM 1614 C C . MET A 1 204 ? -1.697 -15.626 -16.192 1.00 95.75 204 MET A C 1
ATOM 1616 O O . MET A 1 204 ? -2.318 -15.044 -17.087 1.00 95.75 204 MET A O 1
ATOM 1620 N N . PRO A 1 205 ? -1.845 -15.294 -14.894 1.00 95.50 205 PRO A N 1
ATOM 1621 C CA . PRO A 1 205 ? -2.726 -14.220 -14.435 1.00 95.50 205 PRO A CA 1
ATOM 1622 C C . PRO A 1 205 ? -2.454 -12.874 -15.116 1.00 95.50 205 PRO A C 1
ATOM 1624 O O . PRO A 1 205 ? -1.344 -12.604 -15.579 1.00 95.50 205 PRO A O 1
ATOM 1627 N N . GLN A 1 206 ? -3.452 -11.994 -15.152 1.00 96.38 206 GLN A N 1
ATOM 1628 C CA . GLN A 1 206 ? -3.240 -10.626 -15.629 1.00 96.38 206 GLN A CA 1
ATOM 1629 C C . GLN A 1 206 ? -2.339 -9.856 -14.652 1.00 96.38 206 GLN A C 1
ATOM 1631 O O . GLN A 1 206 ? -2.500 -9.976 -13.436 1.00 96.38 206 GLN A O 1
ATOM 1636 N N . ILE A 1 207 ? -1.422 -9.049 -15.189 1.00 95.62 207 ILE A N 1
ATOM 1637 C CA . ILE A 1 207 ? -0.606 -8.107 -14.416 1.00 95.62 207 ILE A CA 1
ATOM 1638 C C . ILE A 1 207 ? -1.378 -6.792 -14.327 1.00 95.62 207 ILE A C 1
ATOM 1640 O O . ILE A 1 207 ? -1.656 -6.174 -15.349 1.00 95.62 207 ILE A O 1
ATOM 1644 N N . ILE A 1 208 ? -1.742 -6.353 -13.134 1.00 92.81 208 ILE A N 1
ATOM 1645 C CA . ILE A 1 208 ? -2.422 -5.076 -12.926 1.00 92.81 208 ILE A CA 1
ATOM 1646 C C . ILE A 1 208 ? -1.465 -4.138 -12.201 1.00 92.81 208 ILE A C 1
ATOM 1648 O O . ILE A 1 208 ? -0.845 -4.514 -11.206 1.00 92.81 208 ILE A O 1
ATOM 1652 N N . TRP A 1 209 ? -1.332 -2.927 -12.738 1.00 90.81 209 TRP A N 1
ATOM 1653 C CA . TRP A 1 209 ? -0.769 -1.810 -11.998 1.00 90.81 209 TRP A CA 1
ATOM 1654 C C . TRP A 1 209 ? -1.887 -1.181 -11.176 1.00 90.81 209 TRP A C 1
ATOM 1656 O O . TRP A 1 209 ? -2.897 -0.761 -11.740 1.00 90.81 209 TRP A O 1
ATOM 1666 N N . GLU A 1 210 ? -1.710 -1.142 -9.864 1.00 84.44 210 GLU A N 1
ATOM 1667 C CA . GLU A 1 210 ? -2.550 -0.350 -8.976 1.00 84.44 210 GLU A CA 1
ATOM 1668 C C . GLU A 1 210 ? -1.709 0.861 -8.569 1.00 84.44 210 GLU A C 1
ATOM 1670 O O . GLU A 1 210 ? -0.745 0.736 -7.813 1.00 84.44 210 GLU A O 1
ATOM 1675 N N . GLY A 1 211 ? -2.001 2.004 -9.199 1.00 76.19 211 GLY A N 1
ATOM 1676 C CA . GLY A 1 211 ? -1.347 3.273 -8.887 1.00 76.19 211 GLY A CA 1
ATOM 1677 C C . GLY A 1 211 ? -1.725 3.754 -7.491 1.00 76.19 211 GLY A C 1
ATOM 1678 O O . GLY A 1 211 ? -2.803 3.436 -6.990 1.00 76.19 211 GLY A O 1
ATOM 1679 N N . GLY A 1 212 ? -0.831 4.531 -6.879 1.00 64.50 212 GLY A N 1
ATOM 1680 C CA . GLY A 1 212 ? -0.989 5.015 -5.509 1.00 64.50 212 GLY A CA 1
ATOM 1681 C C . GLY A 1 212 ? -0.829 3.918 -4.446 1.00 64.50 212 GLY A C 1
ATOM 1682 O O . GLY A 1 212 ? -1.390 2.832 -4.523 1.00 64.50 212 GLY A O 1
ATOM 1683 N N . CYS A 1 213 ? -0.086 4.206 -3.377 1.00 58.16 213 CYS A N 1
ATOM 1684 C CA . CYS A 1 213 ? 0.081 3.290 -2.240 1.00 58.16 213 CYS A CA 1
ATOM 1685 C C . CYS A 1 213 ? -1.171 3.230 -1.332 1.00 58.16 213 CYS A C 1
ATOM 1687 O O . CYS A 1 213 ? -1.048 3.059 -0.123 1.00 58.16 213 CYS A O 1
ATOM 1689 N N . GLY A 1 214 ? -2.379 3.452 -1.865 1.00 53.53 214 GLY A N 1
ATOM 1690 C CA . GLY A 1 214 ? -3.588 3.557 -1.041 1.00 53.53 214 GLY A CA 1
ATOM 1691 C C . GLY A 1 214 ? -3.487 4.617 0.066 1.00 53.53 214 GLY A C 1
ATOM 1692 O O . GLY A 1 214 ? -4.263 4.564 1.014 1.00 53.53 214 GLY A O 1
ATOM 1693 N N . ALA A 1 215 ? -2.562 5.579 -0.064 1.00 51.34 215 ALA A N 1
ATOM 1694 C CA . ALA A 1 215 ? -2.296 6.648 0.901 1.00 51.34 215 ALA A CA 1
ATOM 1695 C C . ALA A 1 215 ? -3.381 7.740 0.894 1.00 51.34 215 ALA A C 1
ATOM 1697 O O . ALA A 1 215 ? -3.164 8.864 1.340 1.00 51.34 215 ALA A O 1
ATOM 1698 N N . PHE A 1 216 ? -4.586 7.404 0.438 1.00 57.94 216 PHE A N 1
ATOM 1699 C CA . PHE A 1 216 ? -5.781 8.123 0.845 1.00 57.94 216 PHE A CA 1
ATOM 1700 C C . PHE A 1 216 ? -6.182 7.587 2.214 1.00 57.94 216 PHE A C 1
ATOM 1702 O O . PHE A 1 216 ? -7.251 7.005 2.391 1.00 57.94 216 PHE A O 1
ATOM 1709 N N . ASP A 1 217 ? -5.284 7.736 3.190 1.00 72.25 217 ASP A N 1
ATOM 1710 C CA . ASP A 1 217 ? -5.730 7.758 4.566 1.00 72.25 217 ASP A CA 1
ATOM 1711 C C . ASP A 1 217 ? -6.634 8.987 4.669 1.00 72.25 217 ASP A C 1
ATOM 1713 O O . ASP A 1 217 ? -6.176 10.122 4.795 1.00 72.25 217 ASP A O 1
ATOM 1717 N N . GLU A 1 218 ? -7.929 8.784 4.481 1.00 86.06 218 GLU A N 1
ATOM 1718 C CA . GLU A 1 218 ? -8.897 9.867 4.507 1.00 86.06 218 GLU A CA 1
ATOM 1719 C C . GLU A 1 218 ? -9.137 10.261 5.964 1.00 86.06 218 GLU A C 1
ATOM 1721 O O . GLU A 1 218 ? -9.051 9.414 6.858 1.00 86.06 218 GLU A O 1
ATOM 1726 N N . PRO A 1 219 ? -9.402 11.541 6.260 1.00 90.88 219 PRO A N 1
ATOM 1727 C CA . PRO A 1 219 ? -9.686 11.946 7.621 1.00 90.88 219 PRO A CA 1
ATOM 1728 C C . PRO A 1 219 ? -11.040 11.378 8.064 1.00 90.88 219 PRO A C 1
ATOM 1730 O O . PRO A 1 219 ? -12.077 11.713 7.490 1.00 90.88 219 PRO A O 1
ATOM 1733 N N . PHE A 1 220 ? -11.029 10.569 9.120 1.00 94.62 220 PHE A N 1
ATOM 1734 C CA . PHE A 1 220 ? -12.202 10.089 9.835 1.00 94.62 220 PHE A CA 1
ATOM 1735 C C . PHE A 1 220 ? -12.298 10.743 11.211 1.00 94.62 220 PHE A C 1
ATOM 1737 O O . PHE A 1 220 ? -11.346 10.697 11.991 1.00 94.62 220 PHE A O 1
ATOM 1744 N N . ASP A 1 221 ? -13.479 11.259 11.538 1.00 96.50 221 ASP A N 1
ATOM 1745 C CA . ASP A 1 221 ? -13.811 11.655 12.903 1.00 96.50 221 ASP A CA 1
ATOM 1746 C C . ASP A 1 221 ? -14.237 10.415 13.706 1.00 96.50 221 ASP A C 1
ATOM 1748 O O . ASP A 1 221 ? -15.112 9.635 13.298 1.00 96.50 221 ASP A O 1
ATOM 1752 N N . ILE A 1 222 ? -13.623 10.221 14.868 1.00 97.44 222 ILE A N 1
ATOM 1753 C CA . ILE A 1 222 ? -13.920 9.127 15.785 1.00 97.44 222 ILE A CA 1
ATOM 1754 C C . ILE A 1 222 ? -14.968 9.599 16.788 1.00 97.44 222 ILE A C 1
ATOM 1756 O O . ILE A 1 222 ? -14.745 10.518 17.569 1.00 97.44 222 ILE A O 1
ATOM 1760 N N . VAL A 1 223 ? -16.129 8.943 16.787 1.00 97.81 223 VAL A N 1
ATOM 1761 C CA . VAL A 1 223 ? -17.256 9.321 17.651 1.00 97.81 223 VAL A CA 1
ATOM 1762 C C . VAL A 1 223 ? -17.672 8.149 18.524 1.00 97.81 223 VAL A C 1
ATOM 1764 O O . VAL A 1 223 ? -18.046 7.081 18.030 1.00 97.81 223 VAL A O 1
ATOM 1767 N N . PHE A 1 224 ? -17.707 8.353 19.834 1.00 98.25 224 PHE A N 1
ATOM 1768 C CA . PHE A 1 224 ? -18.207 7.373 20.788 1.00 98.25 224 PHE A CA 1
ATOM 1769 C C . PHE A 1 224 ? -19.673 7.646 21.133 1.00 98.25 224 PHE A C 1
ATOM 1771 O O . PHE A 1 224 ? -20.136 8.781 21.184 1.00 98.25 224 PHE A O 1
ATOM 1778 N N . LYS A 1 225 ? -20.454 6.578 21.342 1.00 97.31 225 LYS A N 1
ATOM 1779 C CA . LYS A 1 225 ? -21.843 6.670 21.819 1.00 97.31 225 LYS A CA 1
ATOM 1780 C C . LYS A 1 225 ? -22.110 5.667 22.950 1.00 97.31 225 LYS A C 1
ATOM 1782 O O . LYS A 1 225 ? -22.092 4.461 22.680 1.00 97.31 225 LYS A O 1
ATOM 1787 N N . PRO A 1 226 ? -22.410 6.117 24.188 1.00 96.25 226 PRO A N 1
ATOM 1788 C CA . PRO A 1 226 ? -22.432 7.519 24.635 1.00 96.25 226 PRO A CA 1
ATOM 1789 C C . PRO A 1 226 ? -21.040 8.172 24.570 1.00 96.25 226 PRO A C 1
ATOM 1791 O O . PRO A 1 226 ? -20.043 7.461 24.436 1.00 96.25 226 PRO A O 1
ATOM 1794 N N . ASP A 1 227 ? -21.015 9.500 24.644 1.00 96.50 227 ASP A N 1
ATOM 1795 C CA . ASP A 1 227 ? -19.808 10.329 24.522 1.00 96.50 227 ASP A CA 1
ATOM 1796 C C . ASP A 1 227 ? -18.794 10.048 25.655 1.00 96.50 227 ASP A C 1
ATOM 1798 O O . ASP A 1 227 ? -19.140 9.449 26.685 1.00 96.50 227 ASP A O 1
ATOM 1802 N N . ASN A 1 228 ? -17.555 10.527 25.493 1.00 95.31 228 ASN A N 1
ATOM 1803 C CA . ASN A 1 228 ? -16.411 10.324 26.406 1.00 95.31 228 ASN A CA 1
ATOM 1804 C C . ASN A 1 228 ? -15.928 8.866 26.509 1.00 95.31 228 ASN A C 1
ATOM 1806 O O . ASN A 1 228 ? -15.484 8.413 27.569 1.00 95.31 228 ASN A O 1
ATOM 1810 N N . GLY A 1 229 ? -16.064 8.095 25.432 1.00 96.75 229 GLY A N 1
ATOM 1811 C CA . GLY A 1 229 ? -15.395 6.802 25.341 1.00 96.75 229 GLY A CA 1
ATOM 1812 C C . GLY A 1 229 ? -13.912 6.963 25.001 1.00 96.75 229 GLY A C 1
ATOM 1813 O O . GLY A 1 229 ? -13.508 7.953 24.401 1.00 96.75 229 GLY A O 1
ATOM 1814 N N . VAL A 1 230 ? -13.119 5.966 25.387 1.00 97.62 230 VAL A N 1
ATOM 1815 C CA . VAL A 1 230 ? -11.704 5.836 25.011 1.00 97.62 230 VAL A CA 1
ATOM 1816 C C . VAL A 1 230 ? -11.463 4.434 24.480 1.00 97.62 230 VAL A C 1
ATOM 1818 O O . VAL A 1 230 ? -12.133 3.474 24.891 1.00 97.62 230 VAL A O 1
ATOM 1821 N N . GLY A 1 231 ? -10.521 4.279 23.566 1.00 97.44 231 GLY A N 1
ATOM 1822 C CA . GLY A 1 231 ? -10.223 2.988 22.983 1.00 97.44 231 GLY A CA 1
ATOM 1823 C C . GLY A 1 231 ? -8.864 2.916 22.324 1.00 97.44 231 GLY A C 1
ATOM 1824 O O . GLY A 1 231 ? -8.058 3.830 22.397 1.00 97.44 231 GLY A O 1
ATOM 1825 N N . TRP A 1 232 ? -8.648 1.788 21.667 1.00 98.25 232 TRP A N 1
ATOM 1826 C CA . TRP A 1 232 ? -7.517 1.563 20.791 1.00 98.25 232 TRP A CA 1
ATOM 1827 C C . TRP A 1 232 ? -8.014 0.993 19.473 1.00 98.25 232 TRP A C 1
ATOM 1829 O O . TRP A 1 232 ? -9.017 0.262 19.444 1.00 98.25 232 TRP A O 1
ATOM 1839 N N . ILE A 1 233 ? -7.300 1.299 18.399 1.00 98.06 233 ILE A N 1
ATOM 1840 C CA . ILE A 1 233 ? -7.548 0.798 17.052 1.00 98.06 233 ILE A CA 1
ATOM 1841 C C . ILE A 1 233 ? -6.251 0.230 16.462 1.00 98.06 233 ILE A C 1
ATOM 1843 O O . ILE A 1 233 ? -5.165 0.667 16.819 1.00 98.06 233 ILE A O 1
ATOM 1847 N N . ILE A 1 234 ? -6.352 -0.791 15.616 1.0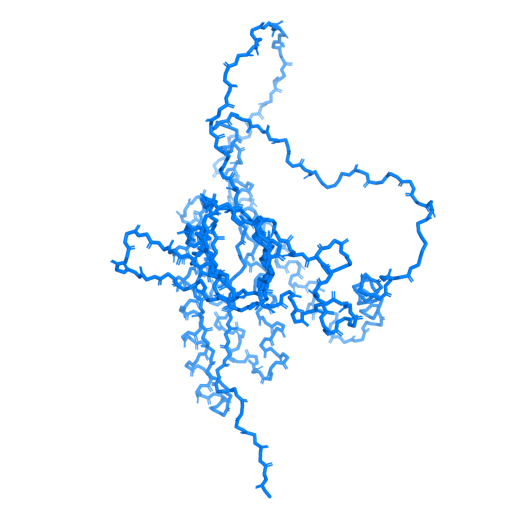0 97.56 234 ILE A N 1
ATOM 1848 C CA . ILE A 1 234 ? -5.219 -1.415 14.918 1.00 97.56 234 ILE A CA 1
ATOM 1849 C C . ILE A 1 234 ? -5.662 -1.845 13.523 1.00 97.56 234 ILE A C 1
ATOM 1851 O O . ILE A 1 234 ? -6.797 -2.309 13.338 1.00 97.56 234 ILE A O 1
ATOM 1855 N N . GLY A 1 235 ? -4.774 -1.724 12.538 1.00 95.94 235 GLY A N 1
ATOM 1856 C CA . GLY A 1 235 ? -5.006 -2.256 11.199 1.00 95.94 235 GLY A CA 1
ATOM 1857 C C . GLY A 1 235 ? -5.298 -3.759 11.247 1.00 95.94 235 GLY A C 1
ATOM 1858 O O . GLY A 1 235 ? -4.644 -4.528 11.955 1.00 95.94 235 GLY A O 1
ATOM 1859 N N . LYS A 1 236 ? -6.292 -4.230 10.486 1.00 95.75 236 LYS A N 1
ATOM 1860 C CA . LYS A 1 236 ? -6.647 -5.660 10.455 1.00 95.75 236 LYS A CA 1
ATOM 1861 C C . LYS A 1 236 ? -5.462 -6.528 10.024 1.00 95.75 236 LYS A C 1
ATOM 1863 O O . LYS A 1 236 ? -5.334 -7.646 10.514 1.00 95.75 236 LYS A O 1
ATOM 1868 N N . PHE A 1 237 ? -4.607 -6.025 9.133 1.00 93.19 237 PHE A N 1
ATOM 1869 C CA . PHE A 1 237 ? -3.380 -6.711 8.733 1.00 93.19 237 PHE A CA 1
ATOM 1870 C C . PHE A 1 237 ? -2.434 -6.925 9.923 1.00 93.19 237 PHE A C 1
ATOM 1872 O O . PHE A 1 237 ? -2.037 -8.062 10.173 1.00 93.19 237 PHE A O 1
ATOM 1879 N N . ASP A 1 238 ? -2.141 -5.880 10.699 1.00 94.81 238 ASP A N 1
ATOM 1880 C CA . ASP A 1 238 ? -1.241 -5.971 11.856 1.00 94.81 238 ASP A CA 1
ATOM 1881 C C . ASP A 1 238 ? -1.807 -6.864 12.956 1.00 94.81 238 ASP A C 1
ATOM 1883 O O . ASP A 1 238 ? -1.098 -7.700 13.519 1.00 94.81 238 ASP A O 1
ATOM 1887 N N . PHE A 1 239 ? -3.117 -6.786 13.193 1.00 96.94 239 PHE A N 1
ATOM 1888 C CA . PHE A 1 239 ? -3.805 -7.690 14.109 1.00 96.94 239 PHE A CA 1
ATOM 1889 C C . PHE A 1 239 ? -3.620 -9.165 13.703 1.00 96.94 239 PHE A C 1
ATOM 1891 O O . PHE A 1 239 ? -3.319 -10.032 14.531 1.00 96.94 239 PHE A O 1
ATOM 1898 N N . GLU A 1 240 ? -3.778 -9.460 12.411 1.00 95.25 240 GLU A N 1
ATOM 1899 C CA . GLU A 1 240 ? -3.584 -10.799 11.853 1.00 95.25 240 GLU A CA 1
ATOM 1900 C C . GLU A 1 240 ? -2.117 -11.242 11.887 1.00 95.25 240 GLU A C 1
ATOM 1902 O O . GLU A 1 240 ? -1.824 -12.405 12.182 1.00 95.25 240 GLU A O 1
ATOM 1907 N N . LEU A 1 241 ? -1.184 -10.314 11.678 1.00 92.50 241 LEU A N 1
ATOM 1908 C CA . LEU A 1 241 ? 0.247 -10.557 11.802 1.00 92.50 241 LEU A CA 1
ATOM 1909 C C . LEU A 1 241 ? 0.636 -10.914 13.244 1.00 92.50 241 LEU A C 1
ATOM 1911 O O . LEU A 1 241 ? 1.394 -11.866 13.453 1.00 92.50 241 LEU A O 1
ATOM 1915 N N . CYS A 1 242 ? 0.089 -10.221 14.247 1.00 95.94 242 CYS A N 1
ATOM 1916 C CA . CYS A 1 242 ? 0.285 -10.569 15.657 1.00 95.94 242 CYS A CA 1
ATOM 1917 C C . CYS A 1 242 ? -0.211 -11.988 15.955 1.00 95.94 242 CYS A C 1
ATOM 1919 O O . CYS A 1 242 ? 0.510 -12.792 16.556 1.00 95.94 242 CYS A O 1
ATOM 1921 N N . ARG A 1 243 ? -1.406 -12.335 15.457 1.00 95.50 243 ARG A N 1
ATOM 1922 C CA . ARG A 1 243 ? -1.971 -13.683 15.591 1.00 95.50 243 ARG A CA 1
ATOM 1923 C C . ARG A 1 243 ? -1.075 -14.739 14.940 1.00 95.50 243 ARG A C 1
ATOM 1925 O O . ARG A 1 243 ? -0.806 -15.774 15.549 1.00 95.50 243 ARG A O 1
ATOM 1932 N N . PHE A 1 244 ? -0.578 -14.472 13.733 1.00 94.69 244 PHE A N 1
ATOM 1933 C CA . PHE A 1 244 ? 0.343 -15.358 13.018 1.00 94.69 244 PHE A CA 1
ATOM 1934 C C . PHE A 1 244 ? 1.650 -15.581 13.793 1.00 94.69 244 PHE A C 1
ATOM 1936 O O . PHE A 1 244 ? 2.132 -16.709 13.898 1.00 94.69 244 PHE A O 1
ATOM 1943 N N . ARG A 1 245 ? 2.181 -14.526 14.420 1.00 93.56 245 ARG A N 1
ATOM 1944 C CA . ARG A 1 245 ? 3.374 -14.568 15.283 1.00 93.56 245 ARG A CA 1
ATOM 1945 C C . ARG A 1 245 ? 3.129 -15.200 16.658 1.00 93.56 245 ARG A C 1
ATOM 1947 O O . ARG A 1 245 ? 4.035 -15.200 17.487 1.00 93.56 245 ARG A O 1
ATOM 1954 N N . LYS A 1 246 ? 1.935 -15.750 16.909 1.00 95.62 246 LYS A N 1
ATOM 1955 C CA . LYS A 1 246 ? 1.522 -16.327 18.202 1.00 95.62 246 LYS A CA 1
ATOM 1956 C C . LYS A 1 246 ? 1.626 -15.333 19.367 1.00 95.62 246 LYS A C 1
ATOM 1958 O O . LYS A 1 246 ? 1.820 -15.737 20.511 1.00 95.62 246 LYS A O 1
ATOM 1963 N N . GLN A 1 247 ? 1.501 -14.042 19.079 1.00 95.69 247 GLN A N 1
ATOM 1964 C CA . GLN A 1 247 ? 1.343 -12.998 20.086 1.00 95.69 247 GLN A CA 1
ATOM 1965 C C . GLN A 1 247 ? -0.152 -12.813 20.356 1.00 95.69 247 GLN A C 1
ATOM 1967 O O . GLN A 1 247 ? -0.963 -13.045 19.460 1.00 95.69 247 GLN A O 1
ATOM 1972 N N . ASP A 1 248 ? -0.534 -12.412 21.571 1.00 96.00 248 ASP A N 1
ATOM 1973 C CA . ASP A 1 248 ? -1.930 -12.056 21.847 1.00 96.00 248 ASP A CA 1
ATOM 1974 C C . ASP A 1 248 ? -2.275 -10.757 21.100 1.00 96.00 248 ASP A C 1
ATOM 1976 O O . ASP A 1 248 ? -1.770 -9.695 21.481 1.00 96.00 248 ASP A O 1
ATOM 1980 N N . PRO A 1 249 ? -3.118 -10.803 20.051 1.00 96.62 249 PRO A N 1
ATOM 1981 C CA . PRO A 1 249 ? -3.402 -9.625 19.246 1.00 96.62 249 PRO A CA 1
ATOM 1982 C C . PRO A 1 249 ? -4.288 -8.615 19.994 1.00 96.62 249 PRO A C 1
ATOM 1984 O O . PRO A 1 249 ? -4.406 -7.479 19.555 1.00 96.62 249 PRO A O 1
ATOM 1987 N N . TRP A 1 250 ? -4.891 -8.993 21.130 1.00 96.75 250 TRP A N 1
ATOM 1988 C CA . TRP A 1 250 ? -5.710 -8.107 21.966 1.00 96.75 250 TRP A CA 1
ATOM 1989 C C . TRP A 1 250 ? -4.941 -7.422 23.098 1.00 96.75 250 TRP A C 1
ATOM 1991 O O . TRP A 1 250 ? -5.539 -6.656 23.859 1.00 96.75 250 TRP A O 1
ATOM 2001 N N . ASN A 1 251 ? -3.646 -7.702 23.247 1.00 94.50 251 ASN A N 1
ATOM 2002 C CA . ASN A 1 251 ? -2.823 -7.056 24.256 1.00 94.50 251 ASN A CA 1
ATOM 2003 C C . ASN A 1 251 ? -2.309 -5.703 23.739 1.00 94.50 251 ASN A C 1
ATOM 2005 O O . ASN A 1 251 ? -1.208 -5.626 23.196 1.00 94.50 251 ASN A O 1
ATOM 2009 N N . VAL A 1 252 ? -3.114 -4.653 23.934 1.00 92.44 252 VAL A N 1
ATOM 2010 C CA . VAL A 1 252 ? -2.841 -3.279 23.463 1.00 92.44 252 VAL A CA 1
ATOM 2011 C C . VAL A 1 252 ? -1.513 -2.701 23.972 1.00 92.44 252 VAL A C 1
ATOM 2013 O O . VAL A 1 252 ? -0.877 -1.933 23.267 1.00 92.44 252 VAL A O 1
ATOM 2016 N N . ASN A 1 253 ? -1.054 -3.122 25.157 1.00 89.44 253 ASN A N 1
ATOM 2017 C CA . ASN A 1 253 ? 0.207 -2.672 25.767 1.00 89.44 253 ASN A CA 1
ATOM 2018 C C . ASN A 1 253 ? 1.343 -3.701 25.602 1.00 89.44 253 ASN A C 1
ATOM 2020 O O . ASN A 1 253 ? 2.361 -3.629 26.290 1.00 89.44 253 ASN A O 1
ATOM 2024 N N . GLY A 1 254 ? 1.123 -4.733 24.786 1.00 87.75 254 GLY A N 1
ATOM 2025 C CA . GLY A 1 254 ? 2.002 -5.889 24.672 1.00 87.75 254 GLY A CA 1
ATOM 2026 C C . GLY A 1 254 ? 2.957 -5.839 23.486 1.00 87.75 254 GLY A C 1
ATOM 2027 O O . GLY A 1 254 ? 3.262 -4.800 22.916 1.00 87.75 254 GLY A O 1
ATOM 2028 N N . ASN A 1 255 ? 3.401 -7.028 23.076 1.00 85.44 255 ASN A N 1
ATOM 2029 C CA . ASN A 1 255 ? 4.313 -7.204 21.942 1.00 85.44 255 ASN A CA 1
ATOM 2030 C C . ASN A 1 255 ? 3.646 -6.992 20.570 1.00 85.44 255 ASN A C 1
ATOM 2032 O O . ASN A 1 255 ? 4.350 -6.959 19.560 1.00 85.44 255 ASN A O 1
ATOM 2036 N N . CYS A 1 256 ? 2.315 -6.876 20.525 1.00 91.44 256 CYS A N 1
ATOM 2037 C CA . CYS A 1 256 ? 1.584 -6.611 19.293 1.00 91.44 256 CYS A CA 1
ATOM 2038 C C . CYS A 1 256 ? 1.664 -5.114 18.965 1.00 91.44 256 CYS A C 1
ATOM 2040 O O . CYS A 1 256 ? 0.919 -4.309 19.516 1.00 91.44 256 CYS A O 1
ATOM 2042 N N . ARG A 1 25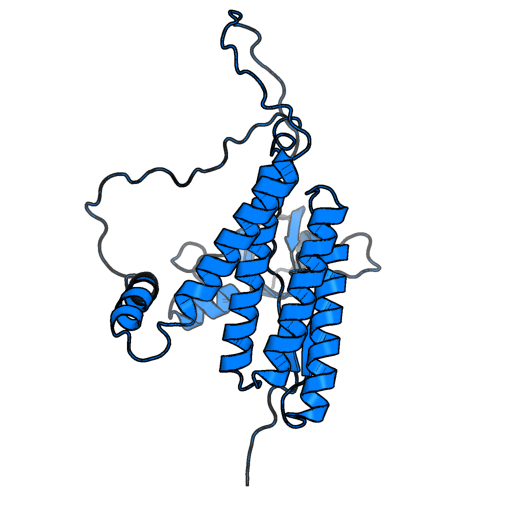7 ? 2.613 -4.746 18.100 1.00 90.31 257 ARG A N 1
ATOM 2043 C CA . ARG A 1 257 ? 2.794 -3.367 17.621 1.00 90.31 257 ARG A CA 1
ATOM 2044 C C . ARG A 1 257 ? 1.684 -2.992 16.630 1.00 90.31 257 ARG A C 1
ATOM 2046 O O . ARG A 1 257 ? 1.208 -3.864 15.909 1.00 90.31 257 ARG A O 1
ATOM 2053 N N . GLY A 1 258 ? 1.324 -1.709 16.582 1.00 92.12 258 GLY A N 1
ATOM 2054 C CA . GLY A 1 258 ? 0.324 -1.160 15.652 1.00 92.12 258 GLY A CA 1
ATOM 2055 C C . GLY A 1 258 ? -1.005 -0.752 16.296 1.00 92.12 258 GLY A C 1
ATOM 2056 O O . GLY A 1 258 ? -1.912 -0.331 15.590 1.00 92.12 258 GLY A O 1
ATOM 2057 N N . TRP A 1 259 ? -1.144 -0.886 17.619 1.00 97.31 259 TRP A N 1
ATOM 2058 C CA . TRP A 1 259 ? -2.268 -0.288 18.339 1.00 97.31 259 TRP A CA 1
ATOM 2059 C C . TRP A 1 259 ? -2.046 1.213 18.534 1.00 97.31 259 TRP A C 1
ATOM 2061 O O . TRP A 1 259 ? -1.002 1.624 19.038 1.00 97.31 259 TRP A O 1
ATOM 2071 N N . GLU A 1 260 ? -3.061 1.998 18.201 1.00 96.75 260 GLU A N 1
ATOM 2072 C CA . GLU A 1 260 ? -3.119 3.447 18.384 1.00 96.75 260 GLU A CA 1
ATOM 2073 C C . GLU A 1 260 ? -4.255 3.789 19.347 1.00 96.75 260 GLU A C 1
ATOM 2075 O O . GLU A 1 260 ? -5.334 3.194 19.272 1.00 96.75 260 GLU A O 1
ATOM 2080 N N . GLU A 1 261 ? -4.008 4.698 20.290 1.00 97.19 261 GLU A N 1
ATOM 2081 C CA . GLU A 1 261 ? -5.032 5.188 21.217 1.00 97.19 261 GLU A CA 1
ATOM 2082 C C . GLU A 1 261 ? -5.985 6.145 20.497 1.00 97.19 261 GLU A C 1
ATOM 2084 O O . GLU A 1 261 ? -5.556 6.948 19.675 1.00 97.19 261 GLU A O 1
ATOM 2089 N N . ILE A 1 262 ? -7.278 6.030 20.803 1.00 97.56 262 ILE A N 1
ATOM 2090 C CA . ILE A 1 262 ? -8.344 6.848 20.227 1.00 97.56 262 ILE A CA 1
ATOM 2091 C C . ILE A 1 262 ? -9.298 7.348 21.310 1.00 97.56 262 ILE A C 1
ATOM 2093 O O . ILE A 1 262 ? -9.727 6.595 22.191 1.00 97.56 262 ILE A O 1
ATOM 2097 N N . SER A 1 263 ? -9.685 8.607 21.200 1.00 97.06 263 SER A N 1
ATOM 2098 C CA . SER A 1 263 ? -10.618 9.317 22.068 1.00 97.06 263 SER A CA 1
ATOM 2099 C C . SER A 1 263 ? -11.794 9.885 21.274 1.00 97.06 263 SER A C 1
ATOM 2101 O O . SER A 1 263 ? -11.804 9.931 20.044 1.00 97.06 263 SER A O 1
ATOM 2103 N N . ASP A 1 264 ? -12.851 10.255 21.992 1.00 96.56 264 ASP A N 1
ATOM 2104 C CA . ASP A 1 264 ? -14.031 10.881 21.402 1.00 96.56 264 ASP A CA 1
ATOM 2105 C C . ASP A 1 264 ? -13.700 12.268 20.837 1.00 96.56 264 ASP A C 1
ATOM 2107 O O . ASP A 1 264 ? -13.238 13.142 21.568 1.00 96.56 264 ASP A O 1
ATOM 2111 N N . GLY A 1 265 ? -13.956 12.460 19.542 1.00 95.62 265 GLY A N 1
ATOM 2112 C CA . GLY A 1 265 ? -13.617 13.678 18.806 1.00 95.62 265 GLY A CA 1
ATOM 2113 C C . GLY A 1 265 ? -12.256 13.650 18.108 1.00 95.62 265 GLY A C 1
ATOM 2114 O O . GLY A 1 265 ? -11.940 14.611 17.408 1.00 95.62 265 GLY A O 1
ATOM 2115 N N . ASP A 1 266 ? -11.471 12.576 18.250 1.00 96.75 266 ASP A N 1
ATOM 2116 C CA . ASP A 1 266 ? -10.211 12.441 17.518 1.00 96.75 266 ASP A CA 1
ATOM 2117 C C . ASP A 1 266 ? -10.457 12.405 16.009 1.00 96.75 266 ASP A C 1
ATOM 2119 O O . ASP A 1 266 ? -11.425 11.809 15.532 1.00 96.75 266 ASP A O 1
ATOM 2123 N N . ARG A 1 267 ? -9.537 13.004 15.249 1.00 95.44 267 ARG A N 1
ATOM 2124 C CA . ARG A 1 267 ? -9.541 12.978 13.788 1.00 95.44 267 ARG A CA 1
ATOM 2125 C C . ARG A 1 267 ? -8.307 12.237 13.296 1.00 95.44 267 ARG A C 1
ATOM 2127 O O . ARG A 1 267 ? -7.189 12.710 13.477 1.00 95.44 267 ARG A O 1
ATOM 2134 N N . MET A 1 268 ? -8.515 11.084 12.672 1.00 93.62 268 MET A N 1
ATOM 2135 C CA . MET A 1 268 ? -7.441 10.195 12.224 1.00 93.62 268 MET A CA 1
ATOM 2136 C C . MET A 1 268 ? -7.485 10.007 10.720 1.00 93.62 268 MET A C 1
ATOM 2138 O O . MET A 1 268 ? -8.562 9.914 10.142 1.00 93.62 268 MET A O 1
ATOM 2142 N N . ARG A 1 269 ? -6.322 9.894 10.087 1.00 91.38 269 ARG A N 1
ATOM 2143 C CA . ARG A 1 269 ? -6.233 9.479 8.690 1.00 91.38 269 ARG A CA 1
ATOM 2144 C C . ARG A 1 269 ? -6.255 7.945 8.662 1.00 91.38 269 ARG A C 1
ATOM 2146 O O . ARG A 1 269 ? -5.381 7.326 9.257 1.00 91.38 269 ARG A O 1
ATOM 2153 N N . LEU A 1 270 ? -7.276 7.337 8.053 1.00 91.94 270 LEU A N 1
ATOM 2154 C CA . LEU A 1 270 ? -7.471 5.879 8.062 1.00 91.94 270 LEU A CA 1
ATOM 2155 C C . LEU A 1 270 ? -7.833 5.350 6.672 1.00 91.94 270 LEU A C 1
ATOM 2157 O O . LEU A 1 270 ? -8.594 5.983 5.943 1.00 91.94 270 LEU A O 1
ATOM 2161 N N . SER A 1 271 ? -7.386 4.132 6.359 1.00 89.50 271 SER A N 1
ATOM 2162 C CA . SER A 1 271 ? -7.751 3.417 5.134 1.00 89.50 271 SER A CA 1
ATOM 2163 C C . SER A 1 271 ? -7.880 1.907 5.372 1.00 89.50 271 SER A C 1
ATOM 2165 O O . SER A 1 271 ? -7.041 1.256 5.997 1.00 89.50 271 SER A O 1
ATOM 2167 N N . GLY A 1 272 ? -8.973 1.310 4.894 1.00 90.81 272 GLY A N 1
ATOM 2168 C CA . GLY A 1 272 ? -9.174 -0.139 4.890 1.00 90.81 272 GLY A CA 1
ATOM 2169 C C . GLY A 1 272 ? -9.983 -0.683 6.071 1.00 90.81 272 GLY A C 1
ATOM 2170 O O . GLY A 1 272 ? -11.099 -0.245 6.340 1.00 90.81 272 GLY A O 1
ATOM 2171 N N . ASN A 1 273 ? -9.496 -1.744 6.721 1.00 94.50 273 ASN A N 1
ATOM 2172 C CA . ASN A 1 273 ? -10.221 -2.453 7.784 1.00 94.50 273 ASN A CA 1
ATOM 2173 C C . ASN A 1 273 ? -9.434 -2.416 9.089 1.00 94.50 273 ASN A C 1
ATOM 2175 O O . ASN A 1 273 ? -8.259 -2.770 9.106 1.00 94.50 273 ASN A O 1
ATOM 2179 N N . TYR A 1 274 ? -10.124 -2.126 10.186 1.00 97.25 274 TYR A N 1
ATOM 2180 C CA . TYR A 1 274 ? -9.535 -1.963 11.507 1.00 97.25 274 TYR A CA 1
ATOM 2181 C C . TYR A 1 274 ? -10.243 -2.810 12.558 1.00 97.25 274 TYR A C 1
ATOM 2183 O O . TYR A 1 274 ? -11.460 -3.021 12.516 1.00 97.25 274 TYR A O 1
ATOM 2191 N N . ILE A 1 275 ? -9.471 -3.280 13.532 1.00 98.19 275 ILE A N 1
ATOM 2192 C CA . ILE A 1 275 ? -9.962 -3.895 14.763 1.00 98.19 275 ILE A CA 1
ATOM 2193 C C . ILE A 1 275 ? -9.883 -2.849 15.870 1.00 98.19 275 ILE A C 1
ATOM 2195 O O . ILE A 1 275 ? -8.920 -2.096 15.937 1.00 98.19 275 ILE A O 1
ATOM 2199 N N . TYR A 1 276 ? -10.892 -2.792 16.738 1.00 98.12 276 TYR A N 1
ATOM 2200 C CA . TYR A 1 276 ? -10.913 -1.840 17.846 1.00 98.12 276 TYR A CA 1
ATOM 2201 C C . TYR A 1 276 ? -11.272 -2.498 19.178 1.00 98.12 276 TYR A C 1
ATOM 2203 O O . TYR A 1 276 ? -12.007 -3.494 19.236 1.00 98.12 276 TYR A O 1
ATOM 2211 N N . GLN A 1 277 ? -10.796 -1.885 20.260 1.00 97.94 277 GLN A N 1
ATOM 2212 C CA . GLN A 1 277 ? -11.216 -2.131 21.634 1.00 97.94 277 GLN A CA 1
ATOM 2213 C C . GLN A 1 277 ? -11.592 -0.793 22.276 1.00 97.94 277 GLN A C 1
ATOM 2215 O O . GLN A 1 277 ? -10.740 0.060 22.457 1.00 97.94 277 GLN A O 1
ATOM 2220 N N . ALA A 1 278 ? -12.852 -0.631 22.662 1.00 98.12 278 ALA A N 1
ATOM 2221 C CA . ALA A 1 278 ? -13.390 0.585 23.263 1.00 98.12 278 ALA A CA 1
ATOM 2222 C C . ALA A 1 278 ? -13.887 0.341 24.692 1.00 98.12 278 ALA A C 1
ATOM 2224 O O . ALA A 1 278 ? -14.352 -0.756 25.027 1.00 98.12 278 ALA A O 1
ATOM 2225 N N . SER A 1 279 ? -13.840 1.384 25.513 1.00 97.75 279 SER A N 1
ATOM 2226 C CA . SER A 1 279 ? -14.382 1.433 26.867 1.00 97.75 279 SER A CA 1
ATOM 2227 C C . SER A 1 279 ? -15.102 2.755 27.131 1.00 97.75 279 SER A C 1
ATOM 2229 O O . SER A 1 279 ? -14.743 3.785 26.571 1.00 97.75 279 SER A O 1
ATOM 2231 N N . TRP A 1 280 ? -16.136 2.710 27.970 1.00 98.12 280 TRP A N 1
ATOM 2232 C CA . TRP A 1 280 ? -16.959 3.869 28.329 1.00 98.12 280 TRP A CA 1
ATOM 2233 C C . TRP A 1 280 ? -16.880 4.168 29.831 1.00 98.12 280 TRP A C 1
ATOM 2235 O O . TRP A 1 280 ? -16.592 3.255 30.612 1.00 98.12 280 TRP A O 1
ATOM 2245 N N . PRO A 1 281 ? -17.234 5.394 30.272 1.00 96.94 281 PRO A N 1
ATOM 2246 C CA . PRO A 1 281 ? -17.184 5.788 31.686 1.00 96.94 281 PRO A CA 1
ATOM 2247 C C . PRO A 1 281 ? -18.031 4.912 32.619 1.00 96.94 281 PRO A C 1
ATOM 2249 O O . PRO A 1 281 ? -17.730 4.766 33.798 1.00 96.94 281 PRO A O 1
ATOM 2252 N N . ASN A 1 282 ? -19.080 4.276 32.090 1.00 95.25 282 ASN A N 1
ATOM 2253 C CA . ASN A 1 282 ? -19.914 3.324 32.830 1.00 95.25 282 ASN A CA 1
ATOM 2254 C C . ASN A 1 282 ? -19.271 1.929 33.002 1.00 95.25 282 ASN A C 1
ATOM 2256 O O . ASN A 1 282 ? -19.942 0.999 33.445 1.00 95.25 282 ASN A O 1
ATOM 2260 N N . GLY A 1 283 ? -18.008 1.752 32.604 1.00 96.62 283 GLY A N 1
ATOM 2261 C CA . GLY A 1 283 ? -17.269 0.494 32.690 1.00 96.62 283 GLY A CA 1
ATOM 2262 C C . GLY A 1 283 ? -17.587 -0.516 31.584 1.00 96.62 283 GLY A C 1
ATOM 2263 O O . GLY A 1 283 ? -16.953 -1.574 31.532 1.00 96.62 283 GLY A O 1
ATOM 2264 N N . LYS A 1 284 ? -18.531 -0.222 30.674 1.00 97.31 284 LYS A N 1
ATOM 2265 C CA . LYS A 1 284 ? -18.795 -1.088 29.517 1.00 97.31 284 LYS A CA 1
ATOM 2266 C C . LYS A 1 284 ? -17.575 -1.116 28.601 1.00 97.31 284 LYS A C 1
ATOM 2268 O O . LYS A 1 284 ? -16.916 -0.099 28.396 1.00 97.31 284 LYS A O 1
ATOM 2273 N N . LYS A 1 285 ? -17.308 -2.279 28.007 1.00 97.56 285 LYS A N 1
ATOM 2274 C CA . LYS A 1 285 ? -16.244 -2.483 27.016 1.00 97.56 285 LYS A CA 1
ATOM 2275 C C . LYS A 1 285 ? -16.807 -3.160 25.775 1.00 97.56 285 LYS A C 1
ATOM 2277 O O . LYS A 1 285 ? -17.722 -3.976 25.879 1.00 97.56 285 LYS A O 1
ATOM 2282 N N . ARG A 1 286 ? -16.251 -2.850 24.606 1.00 97.44 286 ARG A N 1
ATOM 2283 C CA . ARG A 1 286 ? -16.610 -3.487 23.336 1.00 97.44 286 ARG A CA 1
ATOM 2284 C C . ARG A 1 286 ? -15.372 -3.725 22.494 1.00 97.44 286 ARG A C 1
ATOM 2286 O O . ARG A 1 286 ? -14.524 -2.852 22.377 1.00 97.44 286 ARG A O 1
ATOM 2293 N N . LYS A 1 287 ? -15.322 -4.891 21.865 1.00 97.81 287 LYS A N 1
ATOM 2294 C CA . LYS A 1 287 ? -14.372 -5.219 20.805 1.00 97.81 287 LYS A CA 1
ATOM 2295 C C . LYS A 1 287 ? -15.132 -5.347 19.492 1.00 97.81 287 LYS A C 1
ATOM 2297 O O . LYS A 1 287 ? -16.296 -5.760 19.506 1.00 97.81 287 LYS A O 1
ATOM 2302 N N . GLY A 1 288 ? -14.515 -4.992 18.374 1.00 97.00 288 GLY A N 1
ATOM 2303 C CA . GLY A 1 288 ? -15.171 -5.121 17.078 1.00 97.00 288 GLY A CA 1
ATOM 2304 C C . GLY A 1 288 ? -14.277 -4.785 15.898 1.00 97.00 288 GLY A C 1
ATOM 2305 O O . GLY A 1 288 ? -13.073 -4.600 16.041 1.00 97.00 288 GLY A O 1
ATOM 2306 N N . THR A 1 289 ? -14.903 -4.709 14.728 1.00 97.31 289 THR A N 1
ATOM 2307 C CA . THR A 1 289 ? -14.263 -4.354 13.460 1.00 97.31 289 THR A CA 1
ATOM 2308 C C . THR A 1 289 ? -14.968 -3.142 12.866 1.00 97.31 289 THR A C 1
ATOM 2310 O O . THR A 1 289 ? -16.194 -3.017 12.981 1.00 97.31 289 THR A O 1
ATOM 2313 N N . LYS A 1 290 ? -14.203 -2.253 12.238 1.00 95.88 290 LYS A N 1
ATOM 2314 C CA . LYS A 1 290 ? -14.693 -1.109 11.466 1.00 95.88 290 LYS A CA 1
ATOM 2315 C C . LYS A 1 290 ? -13.986 -1.062 10.123 1.00 95.88 290 LYS A C 1
ATOM 2317 O O . LYS A 1 290 ? -12.825 -1.440 10.030 1.00 95.88 290 LYS A O 1
ATOM 2322 N N . SER A 1 291 ? -14.705 -0.627 9.098 1.00 92.88 291 SER A N 1
ATOM 2323 C CA . SER A 1 291 ? -14.116 -0.347 7.795 1.00 92.88 291 SER A CA 1
ATOM 2324 C C . SER A 1 291 ? -14.014 1.165 7.653 1.00 92.88 291 SER A C 1
ATOM 2326 O O . SER A 1 291 ? -15.016 1.853 7.839 1.00 92.88 291 SER A O 1
ATOM 2328 N N . ALA A 1 292 ? -12.813 1.646 7.367 1.00 90.88 292 ALA A N 1
ATOM 2329 C CA . ALA A 1 292 ? -12.505 3.008 6.970 1.00 90.88 292 ALA A CA 1
ATOM 2330 C C . ALA A 1 292 ? -12.402 3.023 5.440 1.00 90.88 292 ALA A C 1
ATOM 2332 O O . ALA A 1 292 ? -11.324 2.926 4.865 1.00 90.88 292 ALA A O 1
ATOM 2333 N N . VAL A 1 293 ? -13.558 3.009 4.782 1.00 85.19 293 VAL A N 1
ATOM 2334 C CA . VAL A 1 293 ? -13.654 3.242 3.338 1.00 85.19 293 VAL A CA 1
ATOM 2335 C C . VAL A 1 293 ? -14.330 4.586 3.208 1.00 85.19 293 VAL A C 1
ATOM 2337 O O . VAL A 1 293 ? -15.448 4.744 3.703 1.00 85.19 293 VAL A O 1
ATOM 2340 N N . ALA A 1 294 ? -13.613 5.553 2.649 1.00 79.00 294 ALA A N 1
ATOM 2341 C CA . ALA A 1 294 ? -14.158 6.879 2.460 1.00 79.00 294 ALA A CA 1
ATOM 2342 C C . ALA A 1 294 ? -15.337 6.825 1.494 1.00 79.00 294 ALA A C 1
ATOM 2344 O O . ALA A 1 294 ? -15.309 6.104 0.494 1.00 79.00 294 ALA A O 1
ATOM 2345 N N . ASP A 1 295 ? -16.382 7.567 1.828 1.00 76.62 295 ASP A N 1
ATOM 2346 C CA . ASP A 1 295 ? -17.465 7.827 0.897 1.00 76.62 295 ASP A CA 1
ATOM 2347 C C . ASP A 1 295 ? -17.085 9.077 0.102 1.00 76.62 295 ASP A C 1
ATOM 2349 O O . ASP A 1 295 ? -17.043 10.170 0.665 1.00 76.62 295 ASP A O 1
ATOM 2353 N N . GLU A 1 296 ? -16.794 8.922 -1.194 1.00 71.38 296 GLU A N 1
ATOM 2354 C CA . GLU A 1 296 ? -16.411 10.030 -2.086 1.00 71.38 296 GLU A CA 1
ATOM 2355 C C . GLU A 1 296 ? -17.465 11.153 -2.132 1.00 71.38 296 GLU A C 1
ATOM 2357 O O . GLU A 1 296 ? -17.162 12.275 -2.536 1.00 71.38 296 GLU A O 1
ATOM 2362 N N . LEU A 1 297 ? -18.708 10.865 -1.726 1.00 71.25 297 LEU A N 1
ATOM 2363 C CA . LEU A 1 297 ? -19.812 11.824 -1.702 1.00 71.25 297 LEU A CA 1
ATOM 2364 C C . LEU A 1 297 ? -20.041 12.466 -0.327 1.00 71.25 297 LEU A C 1
ATOM 2366 O O . LEU A 1 297 ? -20.883 13.361 -0.217 1.00 71.25 297 LEU A O 1
ATOM 2370 N N . SER A 1 298 ? -19.339 12.022 0.720 1.00 72.81 298 SER A N 1
ATOM 2371 C CA . SER A 1 298 ? -19.489 12.568 2.068 1.00 72.81 298 SER A CA 1
ATOM 2372 C C . SER A 1 298 ? -18.458 13.659 2.343 1.00 72.81 298 SER A C 1
ATOM 2374 O O . SER A 1 298 ? -17.259 13.454 2.182 1.00 72.81 298 SER A O 1
ATOM 2376 N N . GLU A 1 299 ? -18.912 14.811 2.843 1.00 72.12 299 GLU A N 1
ATOM 2377 C CA . GLU A 1 299 ? -18.020 15.887 3.304 1.00 72.12 299 GLU A CA 1
ATOM 2378 C C . GLU A 1 299 ? -17.222 15.487 4.558 1.00 72.12 299 GLU A C 1
ATOM 2380 O O . GLU A 1 299 ? -16.165 16.056 4.832 1.00 72.12 299 GLU A O 1
ATOM 2385 N N . THR A 1 300 ? -17.715 14.508 5.327 1.00 79.88 300 THR A N 1
ATOM 2386 C CA . THR A 1 300 ? -17.034 13.974 6.511 1.00 79.88 300 THR A CA 1
ATOM 2387 C C . THR A 1 300 ? -17.159 12.460 6.593 1.00 79.88 300 THR A C 1
ATOM 2389 O O . THR A 1 300 ? -18.244 11.882 6.485 1.00 79.88 300 THR A O 1
ATOM 2392 N N . ASN A 1 301 ? -16.036 11.787 6.822 1.00 92.06 301 ASN A N 1
ATOM 2393 C CA . ASN A 1 301 ? -16.030 10.365 7.115 1.00 92.06 301 ASN A CA 1
ATOM 2394 C C . ASN A 1 301 ? -16.074 10.180 8.639 1.00 92.06 301 ASN A C 1
ATOM 2396 O O . ASN A 1 301 ? -15.318 10.819 9.364 1.00 92.06 301 ASN A O 1
ATOM 2400 N N . VAL A 1 302 ? -16.972 9.335 9.159 1.00 95.00 302 VAL A N 1
ATOM 2401 C CA . VAL A 1 302 ? -17.165 9.188 10.616 1.00 95.00 302 VAL A CA 1
ATOM 2402 C C . VAL A 1 302 ? -17.155 7.720 11.029 1.00 95.00 302 VAL A C 1
ATOM 2404 O O . VAL A 1 302 ? -17.970 6.919 10.564 1.00 95.00 302 VAL A O 1
ATOM 2407 N N . ILE A 1 303 ? -16.294 7.362 11.986 1.00 95.25 303 ILE A N 1
ATOM 2408 C CA . ILE A 1 303 ? -16.313 6.051 12.646 1.00 95.25 303 ILE A CA 1
ATOM 2409 C C . ILE A 1 303 ? -17.046 6.173 13.979 1.00 95.25 303 ILE A C 1
ATOM 2411 O O . ILE A 1 303 ? -16.500 6.624 14.981 1.00 95.25 303 ILE A O 1
ATOM 2415 N N . THR A 1 304 ? -18.291 5.690 14.029 1.00 97.00 304 THR A N 1
ATOM 2416 C CA . THR A 1 304 ? -19.036 5.627 15.297 1.00 97.00 304 THR A CA 1
ATOM 2417 C C . THR A 1 304 ? -18.800 4.314 16.050 1.00 97.00 304 THR A C 1
ATOM 2419 O O . THR A 1 304 ? -19.145 3.230 15.553 1.00 97.00 304 THR A O 1
ATOM 2422 N N . LEU A 1 305 ? -18.320 4.398 17.290 1.00 97.31 305 LEU A N 1
ATOM 2423 C CA . LEU A 1 305 ? -18.181 3.289 18.234 1.00 97.31 305 LEU A CA 1
ATOM 2424 C C . LEU A 1 305 ? -19.314 3.342 19.267 1.00 97.31 305 LEU A C 1
ATOM 2426 O O . LEU A 1 305 ? -19.450 4.303 20.016 1.00 97.31 305 LEU A O 1
ATOM 2430 N N . ARG A 1 306 ? -20.157 2.304 19.318 1.00 97.31 306 ARG A N 1
ATOM 2431 C CA . ARG A 1 306 ? -21.323 2.254 20.220 1.00 97.31 306 ARG A CA 1
ATOM 2432 C C . ARG A 1 306 ? -21.099 1.286 21.371 1.00 97.31 306 ARG A C 1
ATOM 2434 O O . ARG A 1 306 ? -20.694 0.144 21.123 1.00 97.31 306 ARG A O 1
ATOM 2441 N N . ALA A 1 307 ? -21.444 1.703 22.585 1.00 94.69 307 ALA A N 1
ATOM 2442 C CA . ALA A 1 307 ? -21.503 0.824 23.744 1.00 94.69 307 ALA A CA 1
ATOM 2443 C C . ALA A 1 307 ? -22.424 -0.386 23.467 1.00 94.69 307 ALA A C 1
ATOM 2445 O O . ALA A 1 307 ? -23.333 -0.285 22.635 1.00 94.69 307 ALA A O 1
ATOM 2446 N N . PRO A 1 308 ? -22.162 -1.542 24.101 1.00 91.56 308 PRO A N 1
ATOM 2447 C CA . PRO A 1 308 ? -23.018 -2.719 24.000 1.00 91.56 308 PRO A CA 1
ATOM 2448 C C . PRO A 1 308 ? -24.379 -2.513 24.674 1.00 91.56 308 PRO A C 1
ATOM 2450 O O . PRO A 1 308 ? -24.462 -1.759 25.682 1.00 91.56 308 PRO A O 1
#

pLDDT: mean 71.19, std 27.21, range [25.55, 98.25]

Foldseek 3Di:
DDDDDDDLEDEDADDDDDDDDDDDDDDDDDDDDDDDDDDDDDDPDDPCPLVVLLVVLVVVLCCVVVVVVPPPDDDPCVVVVVVVVVCVVVVPDDDDDDDDDPPDPDDDPPDPPPPPVPPDDLSNLLSVQLVSLSVSLVVQVVVVVVLPDDCQLRVPLSVVLSVVSSVVCVVVSSPHDDLVNNLVSVQVSQVSSQVSCVVPPVPRRRYGYDRDNQQQLDKAFEAEVVAWKKKKKFDPVLLVVCVVVVHNSPPLVDPSPGIDIDHHGDITRHAAKMWMWMADPVGFIDTDMDHPDDDPPDPHHYDYDYGD